Protein AF-A0A1H0N354-F1 (afdb_monomer_lite)

Organism: NCBI:txid419597

Sequence (349 aa):
MGDSNVNFNAAENAILLLKDFRERRAAFQAFDEYDKAMSQMRTNATEKIDKLEEPLKSIAFRLFSIADKGFFLFQVCEWKIDYLCEALIHAIEAKNPISLANNARALVEHLATLVAIAKELEKLQERLRGQGQEKAIFKAIETAETFIYRAYYGKSPKVATESNEQALHVNDCLKTLKEEVSDIEDVYDFLCEYVHPNHGSNALVSTGQLASGRLNPPEAYHRETLDRLRRYCTLCMLFLRDRGVEHGTIFVKINNLFELCCARGAKISNVFSIKAPNPDGNGKSKETAYFFRKARTAFEAMSLCYEFLEKEGYEVRGRQSGGFGHGVIYDIYNTDKGKVWFKVPTIQS

Foldseek 3Di:
DDDPPPVPPLLVLLLVLLVVLLVVLVVVVCCVVVCVSCVVVVVVLVVLLVPDDPPLSVLLVLLLVLLSLLLVLLNVLSVLSNVLSVQCNCCSVVVPQQSLLVSLLVLLLSLLLLLVLLVLLVVLLVQLAQAQDPVSNVVSSVSNVLSSQLCPQADDPVPDPDPSNHHDDSVVSQVSCCVVVVCSVVVNVLSVQCNDPPGCVCVSQFDDDVVDGDGRDPCVSVVVVSSSSSVSSSVSSVCCVVCVVVSSCSSVVSNVLSLLSSFPPDDSNPSNYDDALDWAFDQPDPVRATEDPPQRALVSRVVSVVVVCVVVPWAFPDKDWPDDDDQWTWIWTQTPVGIGIHTGGHHPD

pLDDT: mean 92.13, std 9.96, range [33.59, 98.75]

Radius of gyration: 24.74 Å; chains: 1; bounding box: 73×39×71 Å

Secondary structure (DSSP, 8-state):
---------HHHHHHHHHHHHHHHHHTTGGGTSHHHHHHHHHHHHHHHHTTPPTTHHHHHHHHHHHHHHHHHHHHHHHHHHHHHHHHHHHHHHTT-HHHHHHHHHHHHHHHHHHHHHHHHHHHHHHHHTT---HHHHHHHHHHHHHHHHHHHH-B-TTT-SSGGGBPPPHHHHHHHHTTT-TTHHHHHHHHHHTTSTTTTHHHHHEEEETTEEEES--GGGGHHHHHHHHHHHHHHHHHHHHHHHHHHHHHHHHHHHHHHHHSTT--TTTTTPPPP---BS-SSSTTT-EE-TT--SHHHHHHHHHHHHHHTT--EEEEEEEEEETTEEEEEEEETTEEEEEEEE----

Structure (mmCIF, N/CA/C/O backbone):
data_AF-A0A1H0N354-F1
#
_entry.id   AF-A0A1H0N354-F1
#
loop_
_atom_site.group_PDB
_atom_site.id
_atom_site.type_symbol
_atom_site.label_atom_id
_atom_site.label_alt_id
_atom_site.label_comp_id
_atom_site.label_asym_id
_atom_site.label_entity_id
_atom_site.label_seq_id
_atom_site.pdbx_PDB_ins_code
_atom_site.Cartn_x
_atom_site.Cartn_y
_atom_site.Cartn_z
_atom_site.occupancy
_atom_site.B_iso_or_equiv
_atom_site.auth_seq_id
_atom_site.auth_comp_id
_atom_site.auth_asym_id
_atom_site.auth_atom_id
_atom_site.pdbx_PDB_model_num
ATOM 1 N N . MET A 1 1 ? -9.458 -18.362 -41.550 1.00 37.78 1 MET A N 1
ATOM 2 C CA . MET A 1 1 ? -8.397 -18.106 -40.555 1.00 37.78 1 MET A CA 1
ATOM 3 C C . MET A 1 1 ? -7.926 -16.689 -40.811 1.00 37.78 1 MET A C 1
ATOM 5 O O . MET A 1 1 ? -7.128 -16.480 -41.708 1.00 37.78 1 MET A O 1
ATOM 9 N N . GLY A 1 2 ? -8.612 -15.728 -40.192 1.00 33.59 2 GLY A N 1
ATOM 10 C CA . GLY A 1 2 ? -8.418 -14.301 -40.442 1.00 33.59 2 GLY A CA 1
ATOM 11 C C . GLY A 1 2 ? -7.419 -13.719 -39.455 1.00 33.59 2 GLY A C 1
ATOM 12 O O . GLY A 1 2 ? -7.428 -14.104 -38.288 1.00 33.59 2 GLY A O 1
ATOM 13 N N . ASP A 1 3 ? -6.575 -12.835 -39.975 1.00 39.34 3 ASP A N 1
ATOM 14 C CA . ASP A 1 3 ? -5.562 -12.041 -39.289 1.00 39.34 3 ASP A CA 1
ATOM 15 C C . ASP A 1 3 ? -5.946 -11.611 -37.870 1.00 39.34 3 ASP A C 1
ATOM 17 O O . ASP A 1 3 ? -6.877 -10.834 -37.661 1.00 39.34 3 ASP A O 1
ATOM 21 N N . SER A 1 4 ? -5.140 -12.035 -36.900 1.00 36.88 4 SER A N 1
ATOM 22 C CA . SER A 1 4 ? -5.057 -11.411 -35.581 1.00 36.88 4 SER A CA 1
ATOM 23 C C . SER A 1 4 ? -3.647 -10.868 -35.351 1.00 36.88 4 SER A C 1
ATOM 25 O O . SER A 1 4 ? -3.030 -11.127 -34.323 1.00 36.88 4 SER A O 1
ATOM 27 N N . ASN A 1 5 ? -3.121 -10.105 -36.312 1.00 36.09 5 ASN A N 1
ATOM 28 C CA . ASN A 1 5 ? -2.007 -9.194 -36.055 1.00 36.09 5 ASN A CA 1
ATOM 29 C C . ASN A 1 5 ? -2.568 -7.894 -35.468 1.00 36.09 5 ASN A C 1
ATOM 31 O O . ASN A 1 5 ? -2.520 -6.827 -36.079 1.00 36.09 5 ASN A O 1
ATOM 35 N N . VAL A 1 6 ? -3.102 -7.981 -34.247 1.00 39.94 6 VAL A N 1
ATOM 36 C CA . VAL A 1 6 ? -3.103 -6.809 -33.372 1.00 39.94 6 VAL A CA 1
ATOM 37 C C . VAL A 1 6 ? -1.634 -6.589 -33.040 1.00 39.94 6 VAL A C 1
ATOM 39 O O . VAL A 1 6 ? -1.074 -7.287 -32.199 1.00 39.94 6 VAL A O 1
ATOM 42 N N . ASN A 1 7 ? -0.984 -5.686 -33.775 1.00 43.19 7 ASN A N 1
ATOM 43 C CA . ASN A 1 7 ? 0.341 -5.183 -33.436 1.00 43.19 7 ASN A CA 1
ATOM 44 C C . ASN A 1 7 ? 0.258 -4.632 -32.010 1.00 43.19 7 ASN A C 1
ATOM 46 O O . ASN A 1 7 ? -0.217 -3.522 -31.786 1.00 43.19 7 ASN A O 1
ATOM 50 N N . PHE A 1 8 ? 0.654 -5.444 -31.037 1.00 54.12 8 PHE A N 1
ATOM 51 C CA . PHE A 1 8 ? 0.665 -5.069 -29.636 1.00 54.12 8 PHE A CA 1
ATOM 52 C C . PHE A 1 8 ? 1.801 -4.059 -29.458 1.00 54.12 8 PHE A C 1
ATOM 54 O O . PHE A 1 8 ? 2.956 -4.442 -29.269 1.00 54.12 8 PHE A O 1
ATOM 61 N N . ASN A 1 9 ? 1.508 -2.765 -29.596 1.00 86.31 9 ASN A N 1
ATOM 62 C CA . ASN A 1 9 ? 2.518 -1.734 -29.419 1.00 86.31 9 ASN A CA 1
ATOM 63 C C . ASN A 1 9 ? 2.789 -1.555 -27.918 1.00 86.31 9 ASN A C 1
ATOM 65 O O . ASN A 1 9 ? 2.106 -0.807 -27.219 1.00 86.31 9 ASN A O 1
ATOM 69 N N . ALA A 1 10 ? 3.792 -2.278 -27.411 1.00 90.31 10 ALA A N 1
ATOM 70 C CA . ALA A 1 10 ? 4.188 -2.242 -26.005 1.00 90.31 10 ALA A CA 1
ATOM 71 C C . ALA A 1 10 ? 4.511 -0.816 -25.521 1.00 90.31 10 ALA A C 1
ATOM 73 O O . ALA A 1 10 ? 4.291 -0.510 -24.352 1.00 90.31 10 ALA A O 1
ATOM 74 N N . ALA A 1 11 ? 4.997 0.060 -26.408 1.00 93.62 11 ALA A N 1
ATOM 75 C CA . ALA A 1 11 ? 5.296 1.449 -26.078 1.00 93.62 11 ALA A CA 1
ATOM 76 C C . ALA A 1 11 ? 4.019 2.271 -25.843 1.00 93.62 11 ALA A C 1
ATOM 78 O O . ALA A 1 11 ? 3.918 2.952 -24.825 1.00 93.62 11 ALA A O 1
ATOM 79 N N . GLU A 1 12 ? 3.035 2.173 -26.742 1.00 95.31 12 GLU A N 1
ATOM 80 C CA . GLU A 1 12 ? 1.748 2.872 -26.607 1.00 95.31 12 GLU A CA 1
ATOM 81 C C . GLU A 1 12 ? 0.995 2.425 -25.352 1.00 95.31 12 GLU A C 1
ATOM 83 O O . GLU A 1 12 ? 0.535 3.268 -24.584 1.00 95.31 12 GLU A O 1
ATOM 88 N N . ASN A 1 13 ? 0.933 1.114 -25.100 1.00 95.31 13 ASN A N 1
ATOM 89 C CA . ASN A 1 13 ? 0.267 0.569 -23.915 1.00 95.31 13 ASN A CA 1
ATOM 90 C C . ASN A 1 13 ? 0.931 1.028 -22.613 1.00 95.31 13 ASN A C 1
ATOM 92 O O . ASN A 1 13 ? 0.235 1.407 -21.670 1.00 95.31 13 ASN A O 1
ATOM 96 N N . ALA A 1 14 ? 2.268 1.028 -22.567 1.00 97.56 14 ALA A N 1
ATOM 97 C CA . ALA A 1 14 ? 2.997 1.529 -21.411 1.00 97.56 14 ALA A CA 1
ATOM 98 C C . ALA A 1 14 ? 2.700 3.018 -21.184 1.00 97.56 14 ALA A C 1
ATOM 100 O O . ALA A 1 14 ? 2.312 3.389 -20.082 1.00 97.56 14 ALA A O 1
ATOM 101 N N . ILE A 1 15 ? 2.804 3.863 -22.218 1.00 98.31 15 ILE A N 1
ATOM 102 C CA . ILE A 1 15 ? 2.510 5.301 -22.103 1.00 98.31 15 ILE A CA 1
ATOM 103 C C . ILE A 1 15 ? 1.073 5.538 -21.629 1.00 98.31 15 ILE A C 1
ATOM 105 O O . ILE A 1 15 ? 0.861 6.372 -20.750 1.00 98.31 15 ILE A O 1
ATOM 109 N N . LEU A 1 16 ? 0.097 4.816 -22.187 1.00 98.12 16 LEU A N 1
ATOM 110 C CA . LEU A 1 16 ? -1.312 4.951 -21.821 1.00 98.12 16 LEU A CA 1
ATOM 111 C C . LEU A 1 16 ? -1.533 4.684 -20.327 1.00 98.12 16 LEU A C 1
ATOM 113 O O . LEU A 1 16 ? -2.143 5.500 -19.644 1.00 98.12 16 LEU A O 1
ATOM 117 N N . LEU A 1 17 ? -1.015 3.567 -19.813 1.00 98.25 17 LEU A N 1
ATOM 118 C CA . LEU A 1 17 ? -1.205 3.186 -18.411 1.00 98.25 17 LEU A CA 1
ATOM 119 C C . LEU A 1 17 ? -0.394 4.046 -17.440 1.00 98.25 17 LEU A C 1
ATOM 121 O O . LEU A 1 17 ? -0.855 4.311 -16.333 1.00 98.25 17 LEU A O 1
ATOM 125 N N . LEU A 1 18 ? 0.792 4.503 -17.850 1.00 98.56 18 LEU A N 1
ATOM 126 C CA . LEU A 1 18 ? 1.565 5.465 -17.068 1.00 98.56 18 LEU A CA 1
ATOM 127 C C . LEU A 1 18 ? 0.783 6.779 -16.949 1.00 98.56 18 LEU A C 1
ATOM 129 O O . LEU A 1 18 ? 0.634 7.281 -15.843 1.00 98.56 18 LEU A O 1
ATOM 133 N N . LYS A 1 19 ? 0.215 7.304 -18.046 1.00 98.38 19 LYS A N 1
ATOM 134 C CA . LYS A 1 19 ? -0.634 8.512 -18.019 1.00 98.38 19 LYS A CA 1
ATOM 135 C C . LYS A 1 19 ? -1.886 8.326 -17.159 1.00 98.38 19 LYS A C 1
ATOM 137 O O . LYS A 1 19 ? -2.161 9.191 -16.335 1.00 98.38 19 LYS A O 1
ATOM 142 N N . ASP A 1 20 ? -2.572 7.189 -17.281 1.00 97.50 20 ASP A N 1
ATOM 143 C CA . ASP A 1 20 ? -3.723 6.844 -16.431 1.00 97.50 20 ASP A CA 1
ATOM 144 C C . ASP A 1 20 ? -3.375 6.892 -14.935 1.00 97.50 20 ASP A C 1
ATOM 146 O O . ASP A 1 20 ? -4.121 7.468 -14.142 1.00 97.50 20 ASP A O 1
ATOM 150 N N . PHE A 1 21 ? -2.225 6.337 -14.533 1.00 97.31 21 PHE A N 1
ATOM 151 C CA . PHE A 1 21 ? -1.777 6.422 -13.142 1.00 97.31 21 PHE A CA 1
ATOM 152 C C . PHE A 1 21 ? -1.616 7.878 -12.689 1.00 97.31 21 PHE A C 1
ATOM 154 O O . PHE A 1 21 ? -2.141 8.249 -11.637 1.00 97.31 21 PHE A O 1
ATOM 161 N N . ARG A 1 22 ? -0.950 8.714 -13.495 1.00 97.31 22 ARG A N 1
ATOM 162 C CA . ARG A 1 22 ? -0.744 10.138 -13.179 1.00 97.31 22 ARG A CA 1
ATOM 163 C C . ARG A 1 22 ? -2.066 10.896 -13.049 1.00 97.31 22 ARG A C 1
ATOM 165 O O . ARG A 1 22 ? -2.255 11.660 -12.105 1.00 97.31 22 ARG A O 1
ATOM 172 N N . GLU A 1 23 ? -3.007 10.654 -13.961 1.00 96.50 23 GLU A N 1
ATOM 173 C CA . GLU A 1 23 ? -4.348 11.250 -13.924 1.00 96.50 23 GLU A CA 1
ATOM 174 C C . GLU A 1 23 ? -5.111 10.848 -12.654 1.00 96.50 23 GLU A C 1
ATOM 176 O O . GLU A 1 23 ? -5.692 11.701 -11.978 1.00 96.50 23 GLU A O 1
ATOM 181 N N . ARG A 1 24 ? -5.052 9.569 -12.262 1.00 93.44 24 ARG A N 1
ATOM 182 C CA . ARG A 1 24 ? -5.638 9.101 -10.997 1.00 93.44 24 ARG A CA 1
ATOM 183 C C . ARG A 1 24 ? -4.952 9.720 -9.784 1.00 93.44 24 ARG A C 1
ATOM 185 O O . ARG A 1 24 ? -5.646 10.121 -8.850 1.00 93.44 24 ARG A O 1
ATOM 192 N N . ARG A 1 25 ? -3.622 9.851 -9.787 1.00 93.00 25 ARG A N 1
ATOM 193 C CA . ARG A 1 25 ? -2.882 10.497 -8.693 1.00 93.00 25 ARG A CA 1
ATOM 194 C C . ARG A 1 25 ? -3.243 11.975 -8.555 1.00 93.00 25 ARG A C 1
ATOM 196 O O . ARG A 1 25 ? -3.326 12.465 -7.427 1.00 93.00 25 ARG A O 1
ATOM 203 N N . ALA A 1 26 ? -3.526 12.674 -9.655 1.00 91.56 26 ALA A N 1
ATOM 204 C CA . ALA A 1 26 ? -3.967 14.068 -9.621 1.00 91.56 26 ALA A CA 1
ATOM 205 C C . ALA A 1 26 ? -5.284 14.258 -8.838 1.00 91.56 26 ALA A C 1
ATOM 207 O O . ALA A 1 26 ? -5.475 15.290 -8.196 1.00 91.56 26 ALA A O 1
ATOM 208 N N . ALA A 1 27 ? -6.154 13.243 -8.777 1.00 89.44 27 ALA A N 1
ATOM 209 C CA . ALA A 1 27 ? -7.361 13.287 -7.944 1.00 89.44 27 ALA A CA 1
ATOM 210 C C . ALA A 1 27 ? -7.066 13.360 -6.428 1.00 89.44 27 ALA A C 1
ATOM 212 O O . ALA A 1 27 ? -7.941 13.729 -5.647 1.00 89.44 27 ALA A O 1
ATOM 213 N N . PHE A 1 28 ? -5.835 13.051 -6.006 1.00 88.25 28 PHE A N 1
ATOM 214 C CA . PHE A 1 28 ? -5.381 13.099 -4.613 1.00 88.25 28 PHE A CA 1
ATOM 215 C C . PHE A 1 28 ? -4.574 14.363 -4.272 1.00 88.25 28 PHE A C 1
ATOM 217 O O . PHE A 1 28 ? -4.006 14.443 -3.186 1.00 88.25 28 PHE A O 1
ATOM 224 N N . GLN A 1 29 ? -4.546 15.380 -5.144 1.00 89.88 29 GLN A N 1
ATOM 225 C CA . GLN A 1 29 ? -3.837 16.651 -4.896 1.00 89.88 29 GLN A CA 1
ATOM 226 C C . GLN A 1 29 ? -4.273 17.373 -3.612 1.00 89.88 29 GLN A C 1
ATOM 228 O O . GLN A 1 29 ? -3.517 18.152 -3.038 1.00 89.88 29 GLN A O 1
ATOM 233 N N . ALA A 1 30 ? -5.475 17.082 -3.103 1.00 89.69 30 ALA A N 1
ATOM 234 C CA . ALA A 1 30 ? -5.927 17.588 -1.808 1.00 89.69 30 ALA A CA 1
ATOM 235 C C . ALA A 1 30 ? -4.964 17.244 -0.652 1.00 89.69 30 ALA A C 1
ATOM 237 O O . ALA A 1 30 ? -4.943 17.967 0.340 1.00 89.69 30 ALA A O 1
ATOM 238 N N . PHE A 1 31 ? -4.169 16.176 -0.784 1.00 92.12 31 PHE A N 1
ATOM 239 C CA . PHE A 1 31 ? -3.190 15.732 0.210 1.00 92.12 31 PHE A CA 1
ATOM 240 C C . PHE A 1 31 ? -1.770 16.260 -0.025 1.00 92.12 31 PHE A C 1
ATOM 242 O O . PHE A 1 31 ? -0.878 15.918 0.749 1.00 92.12 31 PHE A O 1
ATOM 249 N N . ASP A 1 32 ? -1.540 17.088 -1.047 1.00 92.94 32 ASP A N 1
ATOM 250 C CA . ASP A 1 32 ? -0.212 17.658 -1.301 1.00 92.94 32 ASP A CA 1
ATOM 251 C C . ASP A 1 32 ? 0.170 18.661 -0.202 1.00 92.94 32 ASP A C 1
ATOM 253 O O . ASP A 1 32 ? 1.277 18.625 0.330 1.00 92.94 32 ASP A O 1
ATOM 257 N N . GLU A 1 33 ? -0.800 19.462 0.247 1.00 95.56 33 GLU A N 1
ATOM 258 C CA . GLU A 1 33 ? -0.724 20.233 1.493 1.00 95.56 33 GLU A CA 1
ATOM 259 C C . GLU A 1 33 ? -1.133 19.344 2.678 1.00 95.56 33 GLU A C 1
ATOM 261 O O . GLU A 1 33 ? -2.155 19.568 3.337 1.00 95.56 33 GLU A O 1
ATOM 266 N N . TYR A 1 34 ? -0.355 18.283 2.916 1.00 95.19 34 TYR A N 1
ATOM 267 C CA . TYR A 1 34 ? -0.729 17.182 3.809 1.00 95.19 34 TYR A CA 1
ATOM 268 C C . TYR A 1 34 ? -1.107 17.646 5.223 1.00 95.19 34 TYR A C 1
ATOM 270 O O . TYR A 1 34 ? -2.116 17.211 5.775 1.00 95.19 34 TYR A O 1
ATOM 278 N N . ASP A 1 35 ? -0.354 18.586 5.799 1.00 96.31 35 ASP A N 1
ATOM 279 C CA . ASP A 1 35 ? -0.646 19.119 7.133 1.00 96.31 35 ASP A CA 1
ATOM 280 C C . ASP A 1 35 ? -1.995 19.835 7.194 1.00 96.31 35 ASP A C 1
ATOM 282 O O . ASP A 1 35 ? -2.749 19.669 8.156 1.00 96.31 35 ASP A O 1
ATOM 286 N N . LYS A 1 36 ? -2.337 20.589 6.146 1.00 95.62 36 LYS A N 1
ATOM 287 C CA . LYS A 1 36 ? -3.640 21.242 6.035 1.00 95.62 36 LYS A CA 1
ATOM 288 C C . LYS A 1 36 ? -4.747 20.201 5.887 1.00 95.62 36 LYS A C 1
ATOM 290 O O . LYS A 1 36 ? -5.754 20.302 6.589 1.00 95.62 36 LYS A O 1
ATOM 295 N N . ALA A 1 37 ? -4.544 19.196 5.035 1.00 94.44 37 ALA A N 1
ATOM 296 C CA . ALA A 1 37 ? -5.505 18.121 4.794 1.00 94.44 37 ALA A CA 1
ATOM 297 C C . ALA A 1 37 ? -5.792 17.297 6.060 1.00 94.44 37 ALA A C 1
ATOM 299 O O . ALA A 1 37 ? -6.939 16.938 6.321 1.00 94.44 37 ALA A O 1
ATOM 300 N N . MET A 1 38 ? -4.765 17.053 6.879 1.00 95.62 38 MET A N 1
ATOM 301 C CA . MET A 1 38 ? -4.862 16.237 8.092 1.00 95.62 38 MET A CA 1
ATOM 302 C C . MET A 1 38 ? -5.158 17.037 9.367 1.00 95.62 38 MET A C 1
ATOM 304 O O . MET A 1 38 ? -5.410 16.435 10.412 1.00 95.62 38 MET A O 1
ATOM 308 N N . SER A 1 39 ? -5.158 18.374 9.310 1.00 96.38 39 SER A N 1
ATOM 309 C CA . SER A 1 39 ? -5.325 19.257 10.477 1.00 96.38 39 SER A CA 1
ATOM 310 C C . SER A 1 39 ? -6.548 18.911 11.336 1.00 96.38 39 SER A C 1
ATOM 312 O O . SER A 1 39 ? -6.403 18.604 12.518 1.00 96.38 39 SER A O 1
ATOM 314 N N . GLN A 1 40 ? -7.741 18.871 10.734 1.00 94.56 40 GLN A N 1
ATOM 315 C CA . GLN A 1 40 ? -8.985 18.565 11.445 1.00 94.56 40 GLN A CA 1
ATOM 316 C C . GLN A 1 40 ? -8.964 17.162 12.063 1.00 94.56 40 GLN A C 1
ATOM 318 O O . GLN A 1 40 ? -9.373 16.981 13.208 1.00 94.56 40 GLN A O 1
ATOM 323 N N . MET A 1 41 ? -8.453 16.172 11.328 1.00 94.19 41 MET A N 1
ATOM 324 C CA . MET A 1 41 ? -8.362 14.793 11.807 1.00 94.19 41 MET A CA 1
ATOM 325 C C . MET A 1 41 ? -7.419 14.679 13.015 1.00 94.19 41 MET A C 1
ATOM 327 O O . MET A 1 41 ? -7.754 14.001 13.984 1.00 94.19 41 MET A O 1
ATOM 331 N N . ARG A 1 42 ? -6.279 15.382 13.002 1.00 97.50 42 ARG A N 1
ATOM 332 C CA . ARG A 1 42 ? -5.327 15.438 14.127 1.00 97.50 42 ARG A CA 1
ATOM 333 C C . ARG A 1 42 ? -5.909 16.144 15.352 1.00 97.50 42 ARG A C 1
ATOM 335 O O . ARG A 1 42 ? -5.704 15.667 16.470 1.00 97.50 42 ARG A O 1
ATOM 342 N N . THR A 1 43 ? -6.663 17.228 15.159 1.00 97.50 43 THR A N 1
ATOM 343 C CA . THR A 1 43 ? -7.381 17.907 16.251 1.00 97.50 43 THR A CA 1
ATOM 344 C C . THR A 1 43 ? -8.415 16.975 16.876 1.00 97.50 43 THR A C 1
ATOM 346 O O . THR A 1 43 ? -8.365 16.731 18.081 1.00 97.50 43 THR A O 1
ATOM 349 N N . ASN A 1 44 ? -9.274 16.357 16.059 1.00 95.25 44 ASN A N 1
ATOM 350 C CA . ASN A 1 44 ? -10.301 15.427 16.534 1.00 95.25 44 ASN A CA 1
ATOM 351 C C . ASN A 1 44 ? -9.682 14.221 17.254 1.00 95.25 44 ASN A C 1
ATOM 353 O O . ASN A 1 44 ? -10.202 13.768 18.275 1.00 95.25 44 ASN A O 1
ATOM 357 N N . ALA A 1 45 ? -8.553 13.707 16.755 1.00 96.88 45 ALA A N 1
ATOM 358 C CA . ALA A 1 45 ? -7.834 12.623 17.408 1.00 96.88 45 ALA A CA 1
ATOM 359 C C . ALA A 1 45 ? -7.283 13.043 18.775 1.00 96.88 45 ALA A C 1
ATOM 361 O O . ALA A 1 45 ? -7.508 12.338 19.756 1.00 96.88 45 ALA A O 1
ATOM 362 N N . THR A 1 46 ? -6.636 14.208 18.862 1.00 97.44 46 THR A N 1
ATOM 363 C CA . THR A 1 46 ? -6.113 14.758 20.125 1.00 97.44 46 THR A CA 1
ATOM 364 C C . THR A 1 46 ? -7.220 14.896 21.170 1.00 97.44 46 THR A C 1
ATOM 366 O O . THR A 1 46 ? -7.097 14.368 22.274 1.00 97.44 46 THR A O 1
ATOM 369 N N . GLU A 1 47 ? -8.357 15.489 20.798 1.00 97.38 47 GLU A N 1
ATOM 370 C CA . GLU A 1 47 ? -9.505 15.654 21.698 1.00 97.38 47 GLU A CA 1
ATOM 371 C C . GLU A 1 47 ? -10.085 14.325 22.204 1.00 97.38 47 GLU A C 1
ATOM 373 O O . GLU A 1 47 ? -10.597 14.249 23.326 1.00 97.38 47 GLU A O 1
ATOM 378 N N . LYS A 1 48 ? -10.055 13.271 21.379 1.00 96.88 48 LYS A N 1
ATOM 379 C CA . LYS A 1 48 ? -10.475 11.924 21.788 1.00 96.88 48 LYS A CA 1
ATOM 380 C C . LYS A 1 48 ? -9.441 11.276 22.711 1.00 96.88 48 LYS A C 1
ATOM 382 O O . LYS A 1 48 ? -9.833 10.674 23.708 1.00 96.88 48 LYS A O 1
ATOM 387 N N . ILE A 1 49 ? -8.150 11.408 22.402 1.00 97.75 49 ILE A N 1
ATOM 388 C CA . ILE A 1 49 ? -7.033 10.839 23.176 1.00 97.75 49 ILE A CA 1
ATOM 389 C C . ILE A 1 49 ? -6.972 11.447 24.579 1.00 97.75 49 ILE A C 1
ATOM 391 O O . ILE A 1 49 ? -6.757 10.722 25.548 1.00 97.75 49 ILE A O 1
ATOM 395 N N . ASP A 1 50 ? -7.215 12.749 24.717 1.00 97.25 50 ASP A N 1
ATOM 396 C CA . ASP A 1 50 ? -7.162 13.435 26.012 1.00 97.25 50 ASP A CA 1
ATOM 397 C C . ASP A 1 50 ? -8.237 12.982 27.004 1.00 97.25 50 ASP A C 1
ATOM 399 O O . ASP A 1 50 ? -8.076 13.161 28.210 1.00 97.25 50 ASP A O 1
ATOM 403 N N . LYS A 1 51 ? -9.302 12.338 26.515 1.00 96.62 51 LYS A N 1
ATOM 404 C CA . LYS A 1 51 ? -10.375 11.757 27.336 1.00 96.62 51 LYS A CA 1
ATOM 405 C C . LYS A 1 51 ? -10.077 10.325 27.793 1.00 96.62 51 LYS A C 1
ATOM 407 O O . LYS A 1 51 ? -10.887 9.750 28.518 1.00 96.62 51 LYS A O 1
ATOM 412 N N . LEU A 1 52 ? -8.976 9.728 27.338 1.00 97.38 52 LEU A N 1
ATOM 413 C CA . LEU A 1 52 ? -8.591 8.360 27.678 1.00 97.38 52 LEU A CA 1
ATOM 414 C C . LEU A 1 52 ? -7.638 8.328 28.874 1.00 97.38 52 LEU A C 1
ATOM 416 O O . LEU A 1 52 ? -6.808 9.216 29.061 1.00 97.38 52 LEU A O 1
ATOM 420 N N . GLU A 1 53 ? -7.723 7.248 29.643 1.00 96.88 53 GLU A N 1
ATOM 421 C CA . GLU A 1 53 ? -6.772 6.917 30.704 1.00 96.88 53 GLU A CA 1
ATOM 422 C C . GLU A 1 53 ? -5.741 5.891 30.210 1.00 96.88 53 GLU A C 1
ATOM 424 O O . GLU A 1 53 ? -5.947 5.188 29.212 1.00 96.88 53 GLU A O 1
ATOM 429 N N . GLU A 1 54 ? -4.613 5.791 30.912 1.00 96.75 54 GLU A N 1
ATOM 430 C CA . GLU A 1 54 ? -3.614 4.765 30.619 1.00 96.75 54 GLU A CA 1
ATOM 431 C C . GLU A 1 54 ? -4.142 3.349 30.929 1.00 96.75 54 GLU A C 1
ATOM 433 O O . GLU A 1 54 ? -4.945 3.166 31.847 1.00 96.75 54 GLU A O 1
ATOM 438 N N . PRO A 1 55 ? -3.701 2.322 30.178 1.00 96.38 55 PRO A N 1
ATOM 439 C CA . PRO A 1 55 ? -2.738 2.382 29.070 1.00 96.38 55 PRO A CA 1
ATOM 440 C C . PRO A 1 55 ? -3.394 2.629 27.691 1.00 96.38 55 PRO A C 1
ATOM 442 O O . PRO A 1 55 ? -2.718 2.647 26.661 1.00 96.38 55 PRO A O 1
ATOM 445 N N . LEU A 1 56 ? -4.725 2.804 27.641 1.00 97.19 56 LEU A N 1
ATOM 446 C CA . LEU A 1 56 ? -5.463 3.027 26.389 1.00 97.19 56 LEU A CA 1
ATOM 447 C C . LEU A 1 56 ? -5.087 4.347 25.718 1.00 97.19 56 LEU A C 1
ATOM 449 O O . LEU A 1 56 ? -5.042 4.388 24.491 1.00 97.19 56 LEU A O 1
ATOM 453 N N . LYS A 1 57 ? -4.790 5.393 26.498 1.00 98.19 57 LYS A N 1
ATOM 454 C CA . LYS A 1 57 ? -4.310 6.679 25.982 1.00 98.19 57 LYS A CA 1
ATOM 455 C C . LYS A 1 57 ? -3.052 6.507 25.125 1.00 98.19 57 LYS A C 1
ATOM 457 O O . LYS A 1 57 ? -3.054 6.914 23.962 1.00 98.19 57 LYS A O 1
ATOM 462 N N . SER A 1 58 ? -2.021 5.847 25.659 1.00 98.25 58 SER A N 1
ATOM 463 C CA . SER A 1 58 ? -0.777 5.576 24.928 1.00 98.25 58 SER A CA 1
ATOM 464 C C . SER A 1 58 ? -1.007 4.726 23.672 1.00 98.25 58 SER A C 1
ATOM 466 O O . SER A 1 58 ? -0.507 5.051 22.594 1.00 98.25 58 SER A O 1
ATOM 468 N N . ILE A 1 59 ? -1.822 3.672 23.773 1.00 98.50 59 ILE A N 1
ATOM 469 C CA . ILE A 1 59 ? -2.143 2.800 22.632 1.00 98.50 59 ILE A CA 1
ATOM 470 C C . ILE A 1 59 ? -2.884 3.568 21.530 1.00 98.50 59 ILE A C 1
ATOM 472 O O . ILE A 1 59 ? -2.508 3.467 20.363 1.00 98.50 59 ILE A O 1
ATOM 476 N N . ALA A 1 60 ? -3.900 4.359 21.886 1.00 98.38 60 ALA A N 1
ATOM 477 C CA . ALA A 1 60 ? -4.675 5.155 20.939 1.00 98.38 60 ALA A CA 1
ATOM 478 C C . ALA A 1 60 ? -3.791 6.173 20.207 1.00 98.38 60 ALA A C 1
ATOM 480 O O . ALA A 1 60 ? -3.828 6.246 18.979 1.00 98.38 60 ALA A O 1
ATOM 481 N N . PHE A 1 61 ? -2.951 6.904 20.947 1.00 98.56 61 PHE A N 1
ATOM 482 C CA . PHE A 1 61 ? -2.004 7.859 20.373 1.00 98.56 61 PHE A CA 1
ATOM 483 C C . PHE A 1 61 ? -1.063 7.198 19.361 1.00 98.56 61 PHE A C 1
ATOM 485 O O . PHE A 1 61 ? -0.897 7.696 18.246 1.00 98.56 61 PHE A O 1
ATOM 492 N N . ARG A 1 62 ? -0.479 6.052 19.721 1.00 98.62 62 ARG A N 1
ATOM 493 C CA . ARG A 1 62 ? 0.459 5.331 18.852 1.00 98.62 62 ARG A CA 1
ATOM 494 C C . ARG A 1 62 ? -0.222 4.766 17.608 1.00 98.62 62 ARG A C 1
ATOM 496 O O . ARG A 1 62 ? 0.300 4.930 16.511 1.00 98.62 62 ARG A O 1
ATOM 503 N N . LEU A 1 63 ? -1.417 4.185 17.739 1.00 98.62 63 LEU A N 1
ATOM 504 C CA . LEU A 1 63 ? -2.199 3.703 16.592 1.00 98.62 63 LEU A CA 1
ATOM 505 C C . LEU A 1 63 ? -2.579 4.832 15.631 1.00 98.62 63 LEU A C 1
ATOM 507 O O . LEU A 1 63 ? -2.428 4.672 14.420 1.00 98.62 63 LEU A O 1
ATOM 511 N N . PHE A 1 64 ? -3.013 5.981 16.156 1.00 98.44 64 PHE A N 1
ATOM 512 C CA . PHE A 1 64 ? -3.272 7.157 15.329 1.00 98.44 64 PHE A CA 1
ATOM 513 C C . PHE A 1 64 ? -1.992 7.647 14.639 1.00 98.44 64 PHE A C 1
ATOM 515 O O . PHE A 1 64 ? -2.003 7.922 13.442 1.00 98.44 64 PHE A O 1
ATOM 522 N N . SER A 1 65 ? -0.863 7.684 15.358 1.00 98.19 65 SER A N 1
ATOM 523 C CA . SER A 1 65 ? 0.430 8.075 14.788 1.00 98.19 65 SER A CA 1
ATOM 524 C C . SER A 1 65 ? 0.880 7.139 13.661 1.00 98.19 65 SER A C 1
ATOM 526 O O . SER A 1 65 ? 1.376 7.622 12.646 1.00 98.19 65 SER A O 1
ATOM 528 N N . ILE A 1 66 ? 0.680 5.824 13.805 1.00 98.50 66 ILE A N 1
ATOM 529 C CA . ILE A 1 66 ? 0.936 4.830 12.750 1.00 98.50 66 ILE A CA 1
ATOM 530 C C . ILE A 1 66 ? 0.035 5.089 11.541 1.00 98.50 66 ILE A C 1
ATOM 532 O O . ILE A 1 66 ? 0.529 5.078 10.416 1.00 98.50 66 ILE A O 1
ATOM 536 N N . ALA A 1 67 ? -1.264 5.327 11.751 1.00 97.75 67 ALA A N 1
ATOM 537 C CA . ALA A 1 67 ? -2.199 5.592 10.660 1.00 97.75 67 ALA A CA 1
ATOM 538 C C . ALA A 1 67 ? -1.818 6.862 9.881 1.00 97.75 67 ALA A C 1
ATOM 540 O O . ALA A 1 67 ? -1.713 6.812 8.658 1.00 97.75 67 ALA A O 1
ATOM 541 N N . ASP A 1 68 ? -1.552 7.968 10.582 1.00 97.44 68 ASP A N 1
ATOM 542 C CA . ASP A 1 68 ? -1.181 9.253 9.978 1.00 97.44 68 ASP A CA 1
ATOM 543 C C . ASP A 1 68 ? 0.182 9.182 9.272 1.00 97.44 68 ASP A C 1
ATOM 545 O O . ASP A 1 68 ? 0.285 9.437 8.075 1.00 97.44 68 ASP A O 1
ATOM 549 N N . LYS A 1 69 ? 1.242 8.755 9.971 1.00 97.31 69 LYS A N 1
ATOM 550 C CA . LYS A 1 69 ? 2.587 8.655 9.372 1.00 97.31 69 LYS A CA 1
ATOM 551 C C . LYS A 1 69 ? 2.641 7.623 8.250 1.00 97.31 69 LYS A C 1
ATOM 553 O O . LYS A 1 69 ? 3.340 7.832 7.262 1.00 97.31 69 LYS A O 1
ATOM 558 N N . GLY A 1 70 ? 1.922 6.512 8.400 1.00 96.56 70 GLY A N 1
ATOM 559 C CA . GLY A 1 70 ? 1.811 5.486 7.373 1.00 96.56 70 GLY A CA 1
ATOM 560 C C . GLY A 1 70 ? 1.136 6.024 6.114 1.00 96.56 70 GLY A C 1
ATOM 561 O O . GLY A 1 70 ? 1.660 5.825 5.020 1.00 96.56 70 GLY A O 1
ATOM 562 N N . PHE A 1 71 ? 0.022 6.749 6.263 1.00 95.75 71 PHE A N 1
ATOM 563 C CA . PHE A 1 71 ? -0.675 7.349 5.128 1.00 95.75 71 PHE A CA 1
ATOM 564 C C . PHE A 1 71 ? 0.184 8.415 4.441 1.00 95.75 71 PHE A C 1
ATOM 566 O O . PHE A 1 71 ? 0.293 8.409 3.216 1.00 95.75 71 PHE A O 1
ATOM 573 N N . PHE A 1 72 ? 0.884 9.255 5.207 1.00 96.44 72 PHE A N 1
ATOM 574 C CA . PHE A 1 72 ? 1.860 10.198 4.660 1.00 96.44 72 PHE A CA 1
ATOM 575 C C . PHE A 1 72 ? 2.949 9.495 3.840 1.00 96.44 72 PHE A C 1
ATOM 577 O O . PHE A 1 72 ? 3.204 9.858 2.693 1.00 96.44 72 PHE A O 1
ATOM 584 N N . LEU A 1 73 ? 3.571 8.452 4.400 1.00 96.50 73 LEU A N 1
ATOM 585 C CA . LEU A 1 73 ? 4.593 7.667 3.708 1.00 96.50 73 LEU A CA 1
ATOM 586 C C . LEU A 1 73 ? 4.044 7.034 2.417 1.00 96.50 73 LEU A C 1
ATOM 588 O O . LEU A 1 73 ? 4.736 7.035 1.401 1.00 96.50 73 LEU A O 1
ATOM 592 N N . PHE A 1 74 ? 2.800 6.552 2.427 1.00 94.50 74 PHE A N 1
ATOM 593 C CA . PHE A 1 74 ? 2.135 6.049 1.226 1.00 94.50 74 PHE A CA 1
ATOM 594 C C . PHE A 1 74 ? 1.995 7.138 0.155 1.00 94.50 74 PHE A C 1
ATOM 596 O O . PHE A 1 74 ? 2.352 6.899 -0.996 1.00 94.50 74 PHE A O 1
ATOM 603 N N . GLN A 1 75 ? 1.580 8.355 0.528 1.00 94.69 75 GLN A N 1
ATOM 604 C CA . GLN A 1 75 ? 1.516 9.495 -0.399 1.00 94.69 75 GLN A CA 1
ATOM 605 C C . GLN A 1 75 ? 2.894 9.872 -0.963 1.00 94.69 75 GLN A C 1
ATOM 607 O O . GLN A 1 75 ? 3.009 10.223 -2.138 1.00 94.69 75 GLN A O 1
ATOM 612 N N . VAL A 1 76 ? 3.955 9.760 -0.159 1.00 95.94 76 VAL A N 1
ATOM 613 C CA . VAL A 1 76 ? 5.335 9.964 -0.624 1.00 95.94 76 VAL A CA 1
ATOM 614 C C . VAL A 1 76 ? 5.743 8.896 -1.641 1.00 95.94 76 VAL A C 1
ATOM 616 O O . VAL A 1 76 ? 6.371 9.225 -2.647 1.00 95.94 76 VAL A O 1
ATOM 619 N N . CYS A 1 77 ? 5.392 7.628 -1.417 1.00 95.50 77 CYS A N 1
ATOM 620 C CA . CYS A 1 77 ? 5.625 6.559 -2.390 1.00 95.50 77 CYS A CA 1
ATOM 621 C C . CYS A 1 77 ? 4.863 6.806 -3.699 1.00 95.50 77 CYS A C 1
ATOM 623 O O . CYS A 1 77 ? 5.469 6.723 -4.764 1.00 95.50 77 CYS A O 1
ATOM 625 N N . GLU A 1 78 ? 3.585 7.179 -3.624 1.00 94.69 78 GLU A N 1
ATOM 626 C CA . GLU A 1 78 ? 2.760 7.522 -4.790 1.00 94.69 78 GLU A CA 1
ATOM 627 C C . GLU A 1 78 ? 3.356 8.684 -5.600 1.00 94.69 78 GLU A C 1
ATOM 629 O O . GLU A 1 78 ? 3.434 8.608 -6.824 1.00 94.69 78 GLU A O 1
ATOM 634 N N . TRP A 1 79 ? 3.860 9.730 -4.935 1.00 96.31 79 TRP A N 1
ATOM 635 C CA . TRP A 1 79 ? 4.562 10.837 -5.599 1.00 96.31 79 TRP A CA 1
ATOM 636 C C . TRP A 1 79 ? 5.835 10.389 -6.321 1.00 96.31 79 TRP A C 1
ATOM 638 O O . TRP A 1 79 ? 6.096 10.806 -7.448 1.00 96.31 79 TRP A O 1
ATOM 648 N N . LYS A 1 80 ? 6.634 9.517 -5.696 1.00 97.69 80 LYS A N 1
ATOM 649 C CA . LYS A 1 80 ? 7.827 8.956 -6.347 1.00 97.69 80 LYS A CA 1
ATOM 650 C C . LYS A 1 80 ? 7.448 8.130 -7.575 1.00 97.69 80 LYS A C 1
ATOM 652 O O . LYS A 1 80 ? 8.128 8.223 -8.593 1.00 97.69 80 LYS A O 1
ATOM 657 N N . ILE A 1 81 ? 6.359 7.364 -7.500 1.00 97.94 81 ILE A N 1
ATOM 658 C CA . ILE A 1 81 ? 5.837 6.608 -8.641 1.00 97.94 81 ILE A CA 1
ATOM 659 C C . ILE A 1 81 ? 5.342 7.557 -9.744 1.00 97.94 81 ILE A C 1
ATOM 661 O O . ILE A 1 81 ? 5.649 7.296 -10.903 1.00 97.94 81 ILE A O 1
ATOM 665 N N . ASP A 1 82 ? 4.674 8.675 -9.431 1.00 97.94 82 ASP A N 1
ATOM 666 C CA . ASP A 1 82 ? 4.275 9.681 -10.437 1.00 97.94 82 ASP A CA 1
ATOM 667 C C . ASP A 1 82 ? 5.486 10.248 -11.198 1.00 97.94 82 ASP A C 1
ATOM 669 O O . ASP A 1 82 ? 5.499 10.247 -12.432 1.00 97.94 82 ASP A O 1
ATOM 673 N N . TYR A 1 83 ? 6.548 10.637 -10.484 1.00 98.44 83 TYR A N 1
ATOM 674 C CA . TYR A 1 83 ? 7.782 11.113 -11.120 1.00 98.44 83 TYR A CA 1
ATOM 675 C C . TYR A 1 83 ? 8.464 10.035 -11.966 1.00 98.44 83 TYR A C 1
ATOM 677 O O . TYR A 1 83 ? 8.981 10.327 -13.047 1.00 98.44 83 TYR A O 1
ATOM 685 N N . LEU A 1 84 ? 8.441 8.776 -11.521 1.00 98.62 84 LEU A N 1
ATOM 686 C CA . LEU A 1 84 ? 8.931 7.658 -12.327 1.00 98.62 84 LEU A CA 1
ATOM 687 C C . LEU A 1 84 ? 8.069 7.440 -13.570 1.00 98.62 84 LEU A C 1
ATOM 689 O O . LEU A 1 84 ? 8.613 7.147 -14.633 1.00 98.62 84 LEU A O 1
ATOM 693 N N . CYS A 1 85 ? 6.751 7.625 -13.475 1.00 98.62 85 CYS A N 1
ATOM 694 C CA . CYS A 1 85 ? 5.860 7.545 -14.627 1.00 98.62 85 CYS A CA 1
ATOM 695 C C . CYS A 1 85 ? 6.194 8.618 -15.662 1.00 98.62 85 CYS A C 1
ATOM 697 O O . CYS A 1 85 ? 6.301 8.308 -16.848 1.00 98.62 85 CYS A O 1
ATOM 699 N N . GLU A 1 86 ? 6.427 9.857 -15.227 1.00 98.56 86 GLU A N 1
ATOM 700 C CA . GLU A 1 86 ? 6.898 10.933 -16.102 1.00 98.56 86 GLU A CA 1
ATOM 701 C C . GLU A 1 86 ? 8.224 10.583 -16.787 1.00 98.56 86 GLU A C 1
ATOM 703 O O . GLU A 1 86 ? 8.340 10.671 -18.012 1.00 98.56 86 GLU A O 1
ATOM 708 N N . ALA A 1 87 ? 9.205 10.123 -16.008 1.00 98.62 87 ALA A N 1
ATOM 709 C CA . ALA A 1 87 ? 10.518 9.750 -16.517 1.00 98.62 87 ALA A CA 1
ATOM 710 C C . ALA A 1 87 ? 10.447 8.583 -17.516 1.00 98.62 87 ALA A C 1
ATOM 712 O O . ALA A 1 87 ? 11.157 8.592 -18.524 1.00 98.62 87 ALA A O 1
ATOM 713 N N . LEU A 1 88 ? 9.573 7.600 -17.274 1.00 98.75 88 LEU A N 1
ATOM 714 C CA . LEU A 1 88 ? 9.328 6.468 -18.168 1.00 98.75 88 LEU A CA 1
ATOM 715 C C . LEU A 1 88 ? 8.659 6.897 -19.473 1.00 98.75 88 LEU A C 1
ATOM 717 O O . LEU A 1 88 ? 9.100 6.463 -20.536 1.00 98.75 88 LEU A O 1
ATOM 721 N N . ILE A 1 89 ? 7.645 7.767 -19.415 1.00 98.69 89 ILE A N 1
ATOM 722 C CA . ILE A 1 89 ? 7.005 8.328 -20.615 1.00 98.69 89 ILE A CA 1
ATOM 723 C C . ILE A 1 89 ? 8.062 9.030 -21.470 1.00 98.69 89 ILE A C 1
ATOM 725 O O . ILE A 1 89 ? 8.238 8.679 -22.638 1.00 98.69 89 ILE A O 1
ATOM 729 N N . HIS A 1 90 ? 8.839 9.934 -20.867 1.00 98.50 90 HIS A N 1
ATOM 730 C CA . HIS A 1 90 ? 9.911 10.634 -21.566 1.00 98.50 90 HIS A CA 1
ATOM 731 C C . HIS A 1 90 ? 10.965 9.664 -22.124 1.00 98.50 90 HIS A C 1
ATOM 733 O O . HIS A 1 90 ? 11.408 9.816 -23.260 1.00 98.50 90 HIS A O 1
ATOM 739 N N . ALA A 1 91 ? 11.360 8.632 -21.369 1.00 97.94 91 ALA A N 1
ATOM 740 C CA . ALA A 1 91 ? 12.317 7.629 -21.835 1.00 97.94 91 ALA A CA 1
ATOM 741 C C . ALA A 1 91 ? 11.812 6.855 -23.064 1.00 97.94 91 ALA A C 1
ATOM 743 O O . ALA A 1 91 ? 12.595 6.585 -23.977 1.00 97.94 91 ALA A O 1
ATOM 744 N N . ILE A 1 92 ? 10.520 6.514 -23.107 1.00 97.06 92 ILE A N 1
ATOM 745 C CA . ILE A 1 92 ? 9.903 5.822 -24.244 1.00 97.06 92 ILE A CA 1
ATOM 746 C C . ILE A 1 92 ? 9.830 6.754 -25.459 1.00 97.06 92 ILE A C 1
ATOM 748 O O . ILE A 1 92 ? 10.267 6.366 -26.543 1.00 97.06 92 ILE A O 1
ATOM 752 N N . GLU A 1 93 ? 9.332 7.980 -25.286 1.00 96.44 93 GLU A N 1
ATOM 753 C CA . GLU A 1 93 ? 9.171 8.965 -26.366 1.00 96.44 93 GLU A CA 1
ATOM 754 C C . GLU A 1 93 ? 10.522 9.389 -26.964 1.00 96.44 93 GLU A C 1
ATOM 756 O O . GLU A 1 93 ? 10.682 9.439 -28.185 1.00 96.44 93 GLU A O 1
ATOM 761 N N . ALA A 1 94 ? 11.529 9.600 -26.112 1.00 96.00 94 ALA A N 1
ATOM 762 C CA . ALA A 1 94 ? 12.892 9.933 -26.519 1.00 96.00 94 ALA A CA 1
ATOM 763 C C . ALA A 1 94 ? 13.705 8.720 -27.006 1.00 96.00 94 ALA A C 1
ATOM 765 O O . ALA A 1 94 ? 14.868 8.880 -27.380 1.00 96.00 94 ALA A O 1
ATOM 766 N N . LYS A 1 95 ? 13.129 7.506 -26.986 1.00 94.19 95 LYS A N 1
ATOM 767 C CA . LYS A 1 95 ? 13.805 6.241 -27.325 1.00 94.19 95 LYS A CA 1
ATOM 768 C C . LYS A 1 95 ? 15.129 6.062 -26.573 1.00 94.19 95 LYS A C 1
ATOM 770 O O . LYS A 1 95 ? 16.135 5.668 -27.156 1.00 94.19 95 LYS A O 1
ATOM 775 N N . ASN A 1 96 ? 15.130 6.365 -25.275 1.00 94.94 96 ASN A N 1
ATOM 776 C CA . ASN A 1 96 ? 16.298 6.262 -24.407 1.00 94.94 96 ASN A CA 1
ATOM 777 C C . ASN A 1 96 ? 16.256 4.945 -23.603 1.00 94.94 96 ASN A C 1
ATOM 779 O O . ASN A 1 96 ? 15.591 4.884 -22.563 1.00 94.94 96 ASN A O 1
ATOM 783 N N . PRO A 1 97 ? 16.970 3.891 -24.044 1.00 93.88 97 PRO A N 1
ATOM 784 C CA . PRO A 1 97 ? 16.852 2.559 -23.455 1.00 93.88 97 PRO A CA 1
ATOM 785 C C . PRO A 1 97 ? 17.494 2.460 -22.064 1.00 93.88 97 PRO A C 1
ATOM 787 O O . PRO A 1 97 ? 17.003 1.721 -21.215 1.00 93.88 97 PRO A O 1
ATOM 790 N N . ILE A 1 98 ? 18.543 3.246 -21.801 1.00 94.38 98 ILE A N 1
ATOM 791 C CA . ILE A 1 98 ? 19.207 3.302 -20.491 1.00 94.38 98 ILE A CA 1
ATOM 792 C C . ILE A 1 98 ? 18.278 3.933 -19.455 1.00 94.38 98 ILE A C 1
ATOM 794 O O . ILE A 1 98 ? 18.103 3.403 -18.359 1.00 94.38 98 ILE A O 1
ATOM 798 N N . SER A 1 99 ? 17.648 5.056 -19.813 1.00 96.12 99 SER A N 1
ATOM 799 C CA . SER A 1 99 ? 16.659 5.701 -18.949 1.00 96.12 99 SER A CA 1
ATOM 800 C C . SER A 1 99 ? 15.461 4.781 -18.706 1.00 96.12 99 SER A C 1
ATOM 802 O O . SER A 1 99 ? 15.007 4.656 -17.571 1.00 96.12 99 SER A O 1
ATOM 804 N N . LEU A 1 100 ? 14.984 4.079 -19.740 1.00 97.19 100 LEU A N 1
ATOM 805 C CA . LEU A 1 100 ? 13.886 3.123 -19.611 1.00 97.19 100 LEU A CA 1
ATOM 806 C C . LEU A 1 100 ? 14.219 2.007 -18.608 1.00 97.19 100 LEU A C 1
ATOM 808 O O . LEU A 1 100 ? 13.429 1.763 -17.702 1.00 97.19 100 LEU A O 1
ATOM 812 N N . ALA A 1 101 ? 15.386 1.366 -18.729 1.00 96.81 101 ALA A N 1
ATOM 813 C CA . ALA A 1 101 ? 15.795 0.285 -17.830 1.00 96.81 101 ALA A CA 1
ATOM 814 C C . ALA A 1 101 ? 15.932 0.751 -16.371 1.00 96.81 101 ALA A C 1
ATOM 816 O O . ALA A 1 101 ? 15.393 0.114 -15.465 1.00 96.81 101 ALA A O 1
ATOM 817 N N . ASN A 1 102 ? 16.593 1.893 -16.147 1.00 96.62 102 ASN A N 1
ATOM 818 C CA . ASN A 1 102 ? 16.777 2.458 -14.808 1.00 96.62 102 ASN A CA 1
ATOM 819 C C . ASN A 1 102 ? 15.443 2.782 -14.130 1.00 96.62 102 ASN A C 1
ATOM 821 O O . ASN A 1 102 ? 15.212 2.380 -12.989 1.00 96.62 102 ASN A O 1
ATOM 825 N N . ASN A 1 103 ? 14.550 3.478 -14.835 1.00 98.38 103 ASN A N 1
ATOM 826 C CA . ASN A 1 103 ? 13.269 3.872 -14.259 1.00 98.38 103 ASN A CA 1
ATOM 827 C C . ASN A 1 103 ? 12.313 2.677 -14.108 1.00 98.38 103 ASN A C 1
ATOM 829 O O . ASN A 1 103 ? 11.549 2.642 -13.148 1.00 98.38 103 ASN A O 1
ATOM 833 N N . ALA A 1 104 ? 12.382 1.669 -14.987 1.00 98.25 104 ALA A N 1
ATOM 834 C CA . ALA A 1 104 ? 11.591 0.444 -14.850 1.00 98.25 104 ALA A CA 1
ATOM 835 C C . ALA A 1 104 ? 12.008 -0.356 -13.607 1.00 98.25 104 ALA A C 1
ATOM 837 O O . ALA A 1 104 ? 11.153 -0.818 -12.854 1.00 98.25 104 ALA A O 1
ATOM 838 N N . ARG A 1 105 ? 13.319 -0.467 -13.346 1.00 98.00 105 ARG A N 1
ATOM 839 C CA . ARG A 1 105 ? 13.834 -1.053 -12.103 1.00 98.00 105 ARG A CA 1
ATOM 840 C C . ARG A 1 105 ? 13.344 -0.279 -10.885 1.00 98.00 105 ARG A C 1
ATOM 842 O O . ARG A 1 105 ? 12.758 -0.879 -9.991 1.00 98.00 105 ARG A O 1
ATOM 849 N N . ALA A 1 106 ? 13.546 1.038 -10.866 1.00 98.25 106 ALA A N 1
ATOM 850 C CA . ALA A 1 106 ? 13.118 1.879 -9.751 1.00 98.25 106 ALA A CA 1
ATOM 851 C C . ALA A 1 106 ? 11.606 1.751 -9.489 1.00 98.25 106 ALA A C 1
ATOM 853 O O . ALA A 1 106 ? 11.186 1.654 -8.338 1.00 98.25 106 ALA A O 1
ATOM 854 N N . LEU A 1 107 ? 10.787 1.668 -10.542 1.00 98.44 107 LEU A N 1
ATOM 855 C CA . LEU A 1 107 ? 9.347 1.454 -10.420 1.00 98.44 107 LEU A CA 1
ATOM 856 C C . LEU A 1 107 ? 9.013 0.149 -9.676 1.00 98.44 107 LEU A C 1
ATOM 858 O O . LEU A 1 107 ? 8.181 0.170 -8.770 1.00 98.44 107 LEU A O 1
ATOM 862 N N . VAL A 1 108 ? 9.687 -0.960 -9.999 1.00 98.38 108 VAL A N 1
ATOM 863 C CA . VAL A 1 108 ? 9.518 -2.243 -9.291 1.00 98.38 108 VAL A CA 1
ATOM 864 C C . VAL A 1 108 ? 9.944 -2.137 -7.822 1.00 98.38 108 VAL A C 1
ATOM 866 O O . VAL A 1 108 ? 9.235 -2.625 -6.943 1.00 98.38 108 VAL A O 1
ATOM 869 N N . GLU A 1 109 ? 11.058 -1.463 -7.525 1.00 98.25 109 GLU A N 1
ATOM 870 C CA . GLU A 1 109 ? 11.542 -1.274 -6.146 1.00 98.25 109 GLU A CA 1
ATOM 871 C C . GLU A 1 109 ? 10.554 -0.459 -5.294 1.00 98.25 109 GLU A C 1
ATOM 873 O O . GLU A 1 109 ? 10.272 -0.801 -4.137 1.00 98.25 109 GLU A O 1
ATOM 878 N N . HIS A 1 110 ? 9.985 0.602 -5.873 1.00 97.69 110 HIS A N 1
ATOM 879 C CA . HIS A 1 110 ? 8.978 1.429 -5.214 1.00 97.69 110 HIS A CA 1
ATOM 880 C C . HIS A 1 110 ? 7.660 0.686 -5.010 1.00 97.69 110 HIS A C 1
ATOM 882 O O . HIS A 1 110 ? 7.082 0.776 -3.924 1.00 97.69 110 HIS A O 1
ATOM 888 N N . LEU A 1 111 ? 7.230 -0.100 -6.000 1.00 97.06 111 LEU A N 1
ATOM 889 C CA . LEU A 1 111 ? 6.061 -0.963 -5.877 1.00 97.06 111 LEU A CA 1
ATOM 890 C C . LEU A 1 111 ? 6.235 -1.985 -4.744 1.00 97.06 111 LEU A C 1
ATOM 892 O O . LEU A 1 111 ? 5.370 -2.107 -3.878 1.00 97.06 111 LEU A O 1
ATOM 896 N N . ALA A 1 112 ? 7.376 -2.677 -4.712 1.00 98.00 112 ALA A N 1
ATOM 897 C CA . ALA A 1 112 ? 7.682 -3.660 -3.677 1.00 98.00 112 ALA A CA 1
ATOM 898 C C . ALA A 1 112 ? 7.690 -3.030 -2.276 1.00 98.00 112 ALA A C 1
ATOM 900 O O . ALA A 1 112 ? 7.179 -3.614 -1.321 1.00 98.00 112 ALA A O 1
ATOM 901 N N . THR A 1 113 ? 8.233 -1.818 -2.149 1.00 97.25 113 THR A N 1
ATOM 902 C CA . THR A 1 113 ? 8.258 -1.082 -0.876 1.00 97.25 113 THR A CA 1
ATOM 903 C C . THR A 1 113 ? 6.853 -0.696 -0.413 1.00 97.25 113 THR A C 1
ATOM 905 O O . THR A 1 113 ? 6.529 -0.876 0.760 1.00 97.25 113 THR A O 1
ATOM 908 N N . LEU A 1 114 ? 6.001 -0.209 -1.321 1.00 96.56 114 LEU A N 1
ATOM 909 C CA . LEU A 1 114 ? 4.607 0.138 -1.023 1.00 96.56 114 LEU A CA 1
ATOM 910 C C . LEU A 1 114 ? 3.834 -1.080 -0.498 1.00 96.56 114 LEU A C 1
ATOM 912 O O . LEU A 1 114 ? 3.172 -0.997 0.539 1.00 96.56 114 LEU A O 1
ATOM 916 N N . VAL A 1 115 ? 3.982 -2.225 -1.164 1.00 97.19 115 VAL A N 1
ATOM 917 C CA . VAL A 1 115 ? 3.350 -3.491 -0.759 1.00 97.19 115 VAL A CA 1
ATOM 918 C C . VAL A 1 115 ? 3.886 -3.956 0.596 1.00 97.19 115 VAL A C 1
ATOM 920 O O . VAL A 1 115 ? 3.106 -4.351 1.461 1.00 97.19 115 VAL A O 1
ATOM 923 N N . ALA A 1 116 ? 5.193 -3.833 0.843 1.00 97.50 116 ALA A N 1
ATOM 924 C CA . ALA A 1 116 ? 5.790 -4.187 2.129 1.00 97.50 116 ALA A CA 1
ATOM 925 C C . ALA A 1 116 ? 5.248 -3.339 3.295 1.00 97.50 116 ALA A C 1
ATOM 927 O O . ALA A 1 116 ? 4.964 -3.880 4.365 1.00 97.50 116 ALA A O 1
ATOM 928 N N . ILE A 1 117 ? 5.043 -2.033 3.082 1.00 96.56 117 ILE A N 1
ATOM 929 C CA . ILE A 1 117 ? 4.407 -1.141 4.065 1.00 96.56 117 ILE A CA 1
ATOM 930 C C . ILE A 1 117 ? 2.979 -1.604 4.362 1.00 96.56 117 ILE A C 1
ATOM 932 O O . ILE A 1 117 ? 2.622 -1.767 5.529 1.00 96.56 117 ILE A O 1
ATOM 936 N N . ALA A 1 118 ? 2.175 -1.860 3.326 1.00 96.88 118 ALA A N 1
ATOM 937 C CA . ALA A 1 118 ? 0.803 -2.324 3.507 1.00 96.88 118 ALA A CA 1
ATOM 938 C C . ALA A 1 118 ? 0.749 -3.660 4.269 1.00 96.88 118 ALA A C 1
ATOM 940 O O . ALA A 1 118 ? 0.009 -3.787 5.245 1.00 96.88 118 ALA A O 1
ATOM 941 N N . LYS A 1 119 ? 1.605 -4.620 3.901 1.00 97.12 119 LYS A N 1
ATOM 942 C CA . LYS A 1 119 ? 1.692 -5.942 4.538 1.00 97.12 119 LYS A CA 1
ATOM 943 C C . LYS A 1 119 ? 2.136 -5.883 5.997 1.00 97.12 119 LYS A C 1
ATOM 945 O O . LYS A 1 119 ? 1.637 -6.660 6.809 1.00 97.12 119 LYS A O 1
ATOM 950 N N . GLU A 1 120 ? 3.047 -4.986 6.378 1.00 97.50 120 GLU A N 1
ATOM 951 C CA . GLU A 1 120 ? 3.407 -4.851 7.798 1.00 97.50 120 GLU A CA 1
ATOM 952 C C . GLU A 1 120 ? 2.250 -4.276 8.628 1.00 97.50 120 GLU A C 1
ATOM 954 O O . GLU A 1 120 ? 2.035 -4.695 9.767 1.00 97.50 120 GLU A O 1
ATOM 959 N N . LEU A 1 121 ? 1.444 -3.382 8.051 1.00 97.75 121 LEU A N 1
ATOM 960 C CA . LEU A 1 121 ? 0.247 -2.871 8.717 1.00 97.75 121 LEU A CA 1
ATOM 961 C C . LEU A 1 121 ? -0.885 -3.907 8.779 1.00 97.75 121 LEU A C 1
ATOM 963 O O . LEU A 1 121 ? -1.579 -3.987 9.793 1.00 97.75 121 LEU A O 1
ATOM 967 N N . GLU A 1 122 ? -1.023 -4.770 7.773 1.00 97.06 122 GLU A N 1
ATOM 968 C CA . GLU A 1 122 ? -1.892 -5.955 7.847 1.00 97.06 122 GLU A CA 1
ATOM 969 C C . GLU A 1 122 ? -1.457 -6.886 8.988 1.00 97.06 122 GLU A C 1
ATOM 971 O O . GLU A 1 122 ? -2.279 -7.308 9.804 1.00 97.06 122 GLU A O 1
ATOM 976 N N . LYS A 1 123 ? -0.148 -7.136 9.135 1.00 97.81 123 LYS A N 1
ATOM 977 C CA . LYS A 1 123 ? 0.391 -7.918 10.260 1.00 97.81 123 LYS A CA 1
ATOM 978 C C . LYS A 1 123 ? 0.118 -7.255 11.607 1.00 97.81 123 LYS A C 1
ATOM 980 O O . LYS A 1 123 ? -0.180 -7.964 12.567 1.00 97.81 123 LYS A O 1
ATOM 985 N N . LEU A 1 124 ? 0.211 -5.926 11.712 1.00 98.38 124 LEU A N 1
ATOM 986 C CA . LEU A 1 124 ? -0.181 -5.202 12.926 1.00 98.38 124 LEU A CA 1
ATOM 987 C C . LEU A 1 124 ? -1.652 -5.466 13.263 1.00 98.38 124 LEU A C 1
ATOM 989 O O . LEU A 1 124 ? -1.958 -5.826 14.400 1.00 98.38 124 LEU A O 1
ATOM 993 N N . GLN A 1 125 ? -2.544 -5.322 12.282 1.00 96.56 125 GLN A N 1
ATOM 994 C CA . GLN A 1 125 ? -3.972 -5.560 12.468 1.00 96.56 125 GLN A CA 1
ATOM 995 C C . GLN A 1 125 ? -4.242 -6.987 12.964 1.00 96.56 125 GLN A C 1
ATOM 997 O O . GLN A 1 125 ? -4.942 -7.160 13.964 1.00 96.56 125 GLN A O 1
ATOM 1002 N N . GLU A 1 126 ? -3.645 -7.998 12.331 1.00 96.62 126 GLU A N 1
ATOM 1003 C CA . GLU A 1 126 ? -3.821 -9.397 12.734 1.00 96.62 126 GLU A CA 1
ATOM 1004 C C . GLU A 1 126 ? -3.220 -9.695 14.116 1.00 96.62 126 GLU A C 1
ATOM 1006 O O . GLU A 1 126 ? -3.842 -10.387 14.917 1.00 96.62 126 GLU A O 1
ATOM 1011 N N . ARG A 1 127 ? -2.057 -9.125 14.463 1.00 97.88 127 ARG A N 1
ATOM 1012 C CA . ARG A 1 127 ? -1.451 -9.285 15.804 1.00 97.88 127 ARG A CA 1
ATOM 1013 C C . ARG A 1 127 ? -2.301 -8.666 16.916 1.00 97.88 127 ARG A C 1
ATOM 1015 O O . ARG A 1 127 ? -2.251 -9.137 18.055 1.00 97.88 127 ARG A O 1
ATOM 1022 N N . LEU A 1 128 ? -3.036 -7.598 16.610 1.00 97.75 128 LEU A N 1
ATOM 1023 C CA . LEU A 1 128 ? -3.945 -6.954 17.555 1.00 97.75 128 LEU A CA 1
ATOM 1024 C C . LEU A 1 128 ? -5.305 -7.651 17.614 1.00 97.75 128 LEU A C 1
ATOM 1026 O O . LEU A 1 128 ? -5.968 -7.585 18.644 1.00 97.75 128 LEU A O 1
ATOM 1030 N N . ARG A 1 129 ? -5.722 -8.361 16.564 1.00 95.12 129 ARG A N 1
ATOM 1031 C CA . ARG A 1 129 ? -7.018 -9.040 16.499 1.00 95.12 129 ARG A CA 1
ATOM 1032 C C . ARG A 1 129 ? -7.197 -10.036 17.653 1.00 95.12 129 ARG A C 1
ATOM 1034 O O . ARG A 1 129 ? -6.443 -10.987 17.814 1.00 95.12 129 ARG A O 1
ATOM 1041 N N . GLY A 1 130 ? -8.224 -9.818 18.473 1.00 94.19 130 GLY A N 1
ATOM 1042 C CA . GLY A 1 130 ? -8.517 -10.633 19.657 1.00 94.19 130 GLY A CA 1
ATOM 1043 C C . GLY A 1 130 ? -7.545 -10.444 20.827 1.00 94.19 130 GLY A C 1
ATOM 1044 O O . GLY A 1 130 ? -7.689 -11.123 21.842 1.00 94.19 130 GLY A O 1
ATOM 1045 N N . GLN A 1 131 ? -6.575 -9.535 20.720 1.00 96.38 131 GLN A N 1
ATOM 1046 C CA . GLN A 1 131 ? -5.560 -9.324 21.742 1.00 96.38 131 GLN A CA 1
ATOM 1047 C C . GLN A 1 131 ? -6.119 -8.552 22.946 1.00 96.38 131 GLN A C 1
ATOM 1049 O O . GLN A 1 131 ? -6.862 -7.582 22.796 1.00 96.38 131 GLN A O 1
ATOM 1054 N N . GLY A 1 132 ? -5.705 -8.965 24.147 1.00 94.88 132 GLY A N 1
ATOM 1055 C CA . GLY A 1 132 ? -6.041 -8.302 25.411 1.00 94.88 132 GLY A CA 1
ATOM 1056 C C . GLY A 1 132 ? -4.864 -8.154 26.378 1.00 94.88 132 GLY A C 1
ATOM 1057 O O . GLY A 1 132 ? -5.043 -7.642 27.480 1.00 94.88 132 GLY A O 1
ATOM 1058 N N . GLN A 1 133 ? -3.666 -8.612 25.999 1.00 96.62 133 GLN A N 1
ATOM 1059 C CA . GLN A 1 133 ? -2.449 -8.472 26.794 1.00 96.62 133 GLN A CA 1
ATOM 1060 C C . GLN A 1 133 ? -1.683 -7.213 26.390 1.00 96.62 133 GLN A C 1
ATOM 1062 O O . GLN A 1 133 ? -1.148 -7.118 25.287 1.00 96.62 133 GLN A O 1
ATOM 1067 N N . GLU A 1 134 ? -1.564 -6.279 27.328 1.00 96.38 134 GLU A N 1
ATOM 1068 C CA . GLU A 1 134 ? -0.908 -4.982 27.140 1.00 96.38 134 GLU A CA 1
ATOM 1069 C C . GLU A 1 134 ? 0.505 -5.091 26.539 1.00 96.38 134 GLU A C 1
ATOM 1071 O O . GLU A 1 134 ? 0.805 -4.447 25.537 1.00 96.38 134 GLU A O 1
ATOM 1076 N N . LYS A 1 135 ? 1.357 -5.979 27.075 1.00 97.75 135 LYS A N 1
ATOM 1077 C CA . LYS A 1 135 ? 2.724 -6.186 26.560 1.00 97.75 135 LYS A CA 1
ATOM 1078 C C . LYS A 1 135 ? 2.749 -6.640 25.098 1.00 97.75 135 LYS A C 1
ATOM 1080 O O . LYS A 1 135 ? 3.609 -6.208 24.336 1.00 97.75 135 LYS A O 1
ATOM 1085 N N . ALA A 1 136 ? 1.822 -7.514 24.704 1.00 98.06 136 ALA A N 1
ATOM 1086 C CA . ALA A 1 136 ? 1.738 -8.003 23.331 1.00 98.06 136 ALA A CA 1
ATOM 1087 C C . ALA A 1 136 ? 1.239 -6.907 22.377 1.00 98.06 136 ALA A C 1
ATOM 1089 O O . ALA A 1 136 ? 1.763 -6.782 21.271 1.00 98.06 136 ALA A O 1
ATOM 1090 N N . ILE A 1 137 ? 0.289 -6.080 22.830 1.00 98.38 137 ILE A N 1
ATOM 1091 C CA . ILE A 1 137 ? -0.209 -4.914 22.087 1.00 98.38 137 ILE A CA 1
ATOM 1092 C C . ILE A 1 137 ? 0.932 -3.933 21.822 1.00 98.38 137 ILE A C 1
ATOM 1094 O O . ILE A 1 137 ? 1.194 -3.597 20.669 1.00 98.38 137 ILE A O 1
ATOM 1098 N N . PHE A 1 138 ? 1.655 -3.522 22.867 1.00 98.50 138 PHE A N 1
ATOM 1099 C CA . PHE A 1 138 ? 2.753 -2.570 22.716 1.00 98.50 138 PHE A CA 1
ATOM 1100 C C . PHE A 1 138 ? 3.869 -3.094 21.818 1.00 98.50 138 PHE A C 1
ATOM 1102 O O . PHE A 1 138 ? 4.350 -2.346 20.972 1.00 98.50 138 PHE A O 1
ATOM 1109 N N . LYS A 1 139 ? 4.228 -4.378 21.932 1.00 98.50 139 LYS A N 1
ATOM 1110 C CA . LYS A 1 139 ? 5.226 -4.998 21.051 1.00 98.50 139 LYS A CA 1
ATOM 1111 C C . LYS A 1 139 ? 4.784 -4.999 19.583 1.00 98.50 139 LYS A C 1
ATOM 1113 O O . LYS A 1 139 ? 5.600 -4.750 18.695 1.00 98.50 139 LYS A O 1
ATOM 1118 N N . ALA A 1 140 ? 3.509 -5.288 19.311 1.00 98.56 140 ALA A N 1
ATOM 1119 C CA . ALA A 1 140 ? 2.974 -5.261 17.951 1.00 98.56 140 ALA A CA 1
ATOM 1120 C C . ALA A 1 140 ? 3.038 -3.845 17.355 1.00 98.56 140 ALA A C 1
ATOM 1122 O O . ALA A 1 140 ? 3.521 -3.679 16.237 1.00 98.56 140 ALA A O 1
ATOM 1123 N N . ILE A 1 141 ? 2.622 -2.839 18.131 1.00 98.62 141 ILE A N 1
ATOM 1124 C CA . ILE A 1 141 ? 2.665 -1.418 17.757 1.00 98.62 141 ILE A CA 1
ATOM 1125 C C . ILE A 1 141 ? 4.108 -0.956 17.509 1.00 98.62 141 ILE A C 1
ATOM 1127 O O . ILE A 1 141 ? 4.389 -0.377 16.465 1.00 98.62 141 ILE A O 1
ATOM 1131 N N . GLU A 1 142 ? 5.036 -1.266 18.415 1.00 98.31 142 GLU A N 1
ATOM 1132 C CA . GLU A 1 142 ? 6.457 -0.903 18.297 1.00 98.31 142 GLU A CA 1
ATOM 1133 C C . GLU A 1 142 ? 7.108 -1.487 17.039 1.00 98.31 142 GLU A C 1
ATOM 1135 O O . GLU A 1 142 ? 7.891 -0.817 16.365 1.00 98.31 142 GLU A O 1
ATOM 1140 N N . THR A 1 143 ? 6.746 -2.723 16.683 1.00 98.06 143 THR A N 1
ATOM 1141 C CA . THR A 1 143 ? 7.239 -3.365 15.458 1.00 98.06 143 THR A CA 1
ATOM 1142 C C . THR A 1 143 ? 6.805 -2.578 14.217 1.00 98.06 143 THR A C 1
ATOM 1144 O O . THR A 1 143 ? 7.629 -2.303 13.344 1.00 98.06 143 THR A O 1
ATOM 1147 N N . ALA A 1 144 ? 5.536 -2.164 14.158 1.00 98.25 144 ALA A N 1
ATOM 1148 C CA . ALA A 1 144 ? 5.002 -1.393 13.038 1.00 98.25 144 ALA A CA 1
ATOM 1149 C C . ALA A 1 144 ? 5.570 0.036 12.975 1.00 98.25 144 ALA A C 1
ATOM 1151 O O . ALA A 1 144 ? 5.925 0.506 11.896 1.00 98.25 144 ALA A O 1
ATOM 1152 N N . GLU A 1 145 ? 5.721 0.714 14.117 1.00 97.88 145 GLU A N 1
ATOM 1153 C CA . GLU A 1 145 ? 6.371 2.032 14.189 1.00 97.88 145 GLU A CA 1
ATOM 1154 C C . GLU A 1 145 ? 7.815 1.974 13.693 1.00 97.88 145 GLU A C 1
ATOM 1156 O O . GLU A 1 145 ? 8.224 2.808 12.886 1.00 97.88 145 GLU A O 1
ATOM 1161 N N . THR A 1 146 ? 8.567 0.959 14.129 1.00 97.19 146 THR A N 1
ATOM 1162 C CA . THR A 1 146 ? 9.947 0.735 13.686 1.00 97.19 146 THR A CA 1
ATOM 1163 C C . THR A 1 146 ? 9.998 0.509 12.179 1.00 97.19 146 THR A C 1
ATOM 1165 O O . THR A 1 146 ? 10.863 1.055 11.500 1.00 97.19 146 THR A O 1
ATOM 1168 N N . PHE A 1 147 ? 9.056 -0.259 11.628 1.00 97.56 147 PHE A N 1
ATOM 1169 C CA . PHE A 1 147 ? 8.993 -0.501 10.191 1.00 97.56 147 PHE A CA 1
ATOM 1170 C C . PHE A 1 147 ? 8.707 0.781 9.397 1.00 97.56 147 PHE A C 1
ATOM 1172 O O . PHE A 1 147 ? 9.439 1.079 8.455 1.00 97.56 147 PHE A O 1
ATOM 1179 N N . ILE A 1 148 ? 7.703 1.573 9.799 1.00 97.00 148 ILE A N 1
ATOM 1180 C CA . ILE A 1 148 ? 7.394 2.870 9.165 1.00 97.00 148 ILE A CA 1
ATOM 1181 C C . ILE A 1 148 ? 8.603 3.807 9.248 1.00 97.00 148 ILE A C 1
ATOM 1183 O O . ILE A 1 148 ? 8.959 4.447 8.258 1.00 97.00 148 ILE A O 1
ATOM 1187 N N . TYR A 1 149 ? 9.256 3.870 10.411 1.00 96.31 149 TYR A N 1
ATOM 1188 C CA . TYR A 1 149 ? 10.442 4.697 10.603 1.00 96.31 149 TYR A CA 1
ATOM 1189 C C . TYR A 1 149 ? 11.562 4.297 9.638 1.00 96.31 149 TYR A C 1
ATOM 1191 O O . TYR A 1 149 ? 12.095 5.151 8.932 1.00 96.31 149 TYR A O 1
ATOM 1199 N N . ARG A 1 150 ? 11.869 2.998 9.537 1.00 96.81 150 ARG A N 1
ATOM 1200 C CA . ARG A 1 150 ? 12.879 2.466 8.607 1.00 96.81 150 ARG A CA 1
ATOM 1201 C C . ARG A 1 150 ? 12.525 2.705 7.144 1.00 96.81 150 ARG A C 1
ATOM 1203 O O . ARG A 1 150 ? 13.417 2.968 6.344 1.00 96.81 150 ARG A O 1
ATOM 1210 N N . ALA A 1 151 ? 11.247 2.619 6.787 1.00 96.25 151 ALA A N 1
ATOM 1211 C CA . ALA A 1 151 ? 10.784 2.863 5.426 1.00 96.25 151 ALA A CA 1
ATOM 1212 C C . ALA A 1 151 ? 10.952 4.334 5.001 1.00 96.25 151 ALA A C 1
ATOM 1214 O O . ALA A 1 151 ? 11.207 4.603 3.828 1.00 96.25 151 ALA A O 1
ATOM 1215 N N . TYR A 1 152 ? 10.838 5.280 5.941 1.00 96.25 152 TYR A N 1
ATOM 1216 C CA . TYR A 1 152 ? 10.941 6.713 5.655 1.00 96.25 152 TYR A CA 1
ATOM 1217 C C . TYR A 1 152 ? 12.353 7.287 5.878 1.00 96.25 152 TYR A C 1
ATOM 1219 O O . TYR A 1 152 ? 12.899 7.946 4.996 1.00 96.25 152 TYR A O 1
ATOM 1227 N N . TYR A 1 153 ? 12.952 7.038 7.046 1.00 94.81 153 TYR A N 1
ATOM 1228 C CA . TYR A 1 153 ? 14.243 7.601 7.484 1.00 94.81 153 TYR A CA 1
ATOM 1229 C C . TYR A 1 153 ? 15.416 6.625 7.374 1.00 94.81 153 TYR A C 1
ATOM 1231 O O . TYR A 1 153 ? 16.523 6.933 7.821 1.00 94.81 153 TYR A O 1
ATOM 1239 N N . GLY A 1 154 ? 15.176 5.442 6.812 1.00 93.38 154 GLY A N 1
ATOM 1240 C CA . GLY A 1 154 ? 16.164 4.389 6.680 1.00 93.38 154 GLY A CA 1
ATOM 1241 C C . GLY A 1 154 ? 17.487 4.864 6.090 1.00 93.38 154 GLY A C 1
ATOM 1242 O O . GLY A 1 154 ? 17.532 5.493 5.033 1.00 93.38 154 GLY A O 1
ATOM 1243 N N . LYS A 1 155 ? 18.584 4.512 6.756 1.00 93.25 155 LYS A N 1
ATOM 1244 C CA . LYS A 1 155 ? 19.949 4.827 6.336 1.00 93.25 155 LYS A CA 1
ATOM 1245 C C . LYS A 1 155 ? 20.628 3.593 5.753 1.00 93.25 155 LYS A C 1
ATOM 1247 O O . LYS A 1 155 ? 20.297 2.452 6.076 1.00 93.25 155 LYS A O 1
ATOM 1252 N N . SER A 1 156 ? 21.645 3.828 4.928 1.00 91.56 156 SER A N 1
ATOM 1253 C CA . SER A 1 156 ? 22.580 2.776 4.522 1.00 91.56 156 SER A CA 1
ATOM 1254 C C . SER A 1 156 ? 23.161 2.067 5.757 1.00 91.56 156 SER A C 1
ATOM 1256 O O . SER A 1 156 ? 23.503 2.753 6.726 1.00 91.56 156 SER A O 1
ATOM 1258 N N . PRO A 1 157 ? 23.378 0.737 5.720 1.00 89.12 157 PRO A N 1
ATOM 1259 C CA . PRO A 1 157 ? 24.030 0.005 6.809 1.00 89.12 157 PRO A CA 1
ATOM 1260 C C . PRO A 1 157 ? 25.412 0.550 7.192 1.00 89.12 157 PRO A C 1
ATOM 1262 O O . PRO A 1 157 ? 25.867 0.334 8.306 1.00 89.12 157 PRO A O 1
ATOM 1265 N N . LYS A 1 158 ? 26.080 1.270 6.278 1.00 91.25 158 LYS A N 1
ATOM 1266 C CA . LYS A 1 158 ? 27.380 1.913 6.532 1.00 91.25 158 LYS A CA 1
ATOM 1267 C C . LYS A 1 158 ? 27.279 3.202 7.359 1.00 91.25 158 LYS A C 1
ATOM 1269 O O . LYS A 1 158 ? 28.301 3.688 7.826 1.00 91.25 158 LYS A O 1
ATOM 1274 N N . VAL A 1 159 ? 26.083 3.782 7.468 1.00 92.19 159 VAL A N 1
ATOM 1275 C CA . VAL A 1 159 ? 25.821 5.074 8.128 1.00 92.19 159 VAL A CA 1
ATOM 1276 C C . VAL A 1 159 ? 24.963 4.902 9.383 1.00 92.19 159 VAL A C 1
ATOM 1278 O O . VAL A 1 159 ? 25.101 5.677 10.323 1.00 92.19 159 VAL A O 1
ATOM 1281 N N . ALA A 1 160 ? 24.074 3.908 9.403 1.00 89.19 160 ALA A N 1
ATOM 1282 C CA . ALA A 1 160 ? 23.217 3.609 10.546 1.00 89.19 160 ALA A CA 1
ATOM 1283 C C . ALA A 1 160 ? 24.038 3.243 11.793 1.00 89.19 160 ALA A C 1
ATOM 1285 O O . ALA A 1 160 ? 24.928 2.393 11.720 1.00 89.19 160 ALA A O 1
ATOM 1286 N N . THR A 1 161 ? 23.712 3.845 12.940 1.00 89.69 161 THR A N 1
ATOM 1287 C CA . THR A 1 161 ? 24.345 3.502 14.228 1.00 89.69 161 THR A CA 1
ATOM 1288 C C . THR A 1 161 ? 23.641 2.343 14.923 1.00 89.69 161 THR A C 1
ATOM 1290 O O . THR A 1 161 ? 24.259 1.606 15.686 1.00 89.69 161 THR A O 1
ATOM 1293 N N . GLU A 1 162 ? 22.356 2.157 14.633 1.00 89.62 162 GLU A N 1
ATOM 1294 C CA . GLU A 1 162 ? 21.510 1.121 15.213 1.00 89.62 162 GLU A CA 1
ATOM 1295 C C . GLU A 1 162 ? 20.761 0.346 14.117 1.00 89.62 162 GLU A C 1
ATOM 1297 O O . GLU A 1 162 ? 20.519 0.843 13.015 1.00 89.62 162 GLU A O 1
ATOM 1302 N N . SER A 1 163 ? 20.377 -0.900 14.410 1.00 85.19 163 SER A N 1
ATOM 1303 C CA . SER A 1 163 ? 19.684 -1.770 13.441 1.00 85.19 163 SER A CA 1
ATOM 1304 C C . SER A 1 163 ? 18.301 -1.244 13.026 1.00 85.19 163 SER A C 1
ATOM 1306 O O . SER A 1 163 ? 17.894 -1.400 11.876 1.00 85.19 163 SER A O 1
ATOM 1308 N N . ASN A 1 164 ? 17.600 -0.570 13.938 1.00 87.19 164 ASN A N 1
ATOM 1309 C CA . ASN A 1 164 ? 16.315 0.100 13.714 1.00 87.19 164 ASN A CA 1
ATOM 1310 C C . ASN A 1 164 ? 16.427 1.363 12.831 1.00 87.19 164 ASN A C 1
ATOM 1312 O O . ASN A 1 164 ? 15.401 1.869 12.388 1.00 87.19 164 ASN A O 1
ATOM 1316 N N . GLU A 1 165 ? 17.634 1.859 12.544 1.00 90.69 165 GLU A N 1
ATOM 1317 C CA . GLU A 1 165 ? 17.863 2.967 11.610 1.00 90.69 165 GLU A CA 1
ATOM 1318 C C . GLU A 1 165 ? 18.186 2.494 10.191 1.00 90.69 165 GLU A C 1
ATOM 1320 O O . GLU A 1 165 ? 18.235 3.305 9.265 1.00 90.69 165 GLU A O 1
ATOM 1325 N N . GLN A 1 166 ? 18.446 1.201 9.995 1.00 93.69 166 GLN A N 1
ATOM 1326 C CA . GLN A 1 166 ? 18.796 0.675 8.681 1.00 93.69 166 GLN A CA 1
ATOM 1327 C C . GLN A 1 166 ? 17.585 0.704 7.753 1.00 93.69 166 GLN A C 1
ATOM 1329 O O . GLN A 1 166 ? 16.490 0.273 8.126 1.00 93.69 166 GLN A O 1
ATOM 1334 N N . ALA A 1 167 ? 17.794 1.164 6.520 1.00 94.44 167 ALA A N 1
ATOM 1335 C CA . ALA A 1 167 ? 16.781 1.121 5.476 1.00 94.44 167 ALA A CA 1
ATOM 1336 C C . ALA A 1 167 ? 16.248 -0.298 5.260 1.00 94.44 167 ALA A C 1
ATOM 1338 O O . ALA A 1 167 ? 16.920 -1.296 5.543 1.00 94.44 167 ALA A O 1
ATOM 1339 N N . LEU A 1 168 ? 15.015 -0.381 4.765 1.00 95.38 168 LEU A N 1
ATOM 1340 C CA . LEU A 1 168 ? 14.474 -1.647 4.291 1.00 95.38 168 LEU A CA 1
ATOM 1341 C C . LEU A 1 168 ? 15.327 -2.135 3.119 1.00 95.38 168 LEU A C 1
ATOM 1343 O O . LEU A 1 168 ? 15.629 -1.371 2.200 1.00 95.38 168 LEU A O 1
ATOM 1347 N N . HIS A 1 169 ? 15.742 -3.398 3.163 1.00 94.94 169 HIS A N 1
ATOM 1348 C CA . HIS A 1 169 ? 16.494 -3.976 2.064 1.00 94.94 169 HIS A CA 1
ATOM 1349 C C . HIS A 1 169 ? 15.536 -4.295 0.914 1.00 94.94 169 HIS A C 1
ATOM 1351 O O . HIS A 1 169 ? 14.485 -4.895 1.130 1.00 94.94 169 HIS A O 1
ATOM 1357 N N . VAL A 1 170 ? 15.910 -3.947 -0.319 1.00 95.25 170 VAL A N 1
ATOM 1358 C CA . VAL A 1 170 ? 15.047 -4.142 -1.498 1.00 95.25 170 VAL A CA 1
ATOM 1359 C C . VAL A 1 170 ? 14.595 -5.598 -1.659 1.00 95.25 170 VAL A C 1
ATOM 1361 O O . VAL A 1 170 ? 13.419 -5.847 -1.893 1.00 95.25 170 VAL A O 1
ATOM 1364 N N . ASN A 1 171 ? 15.486 -6.564 -1.414 1.00 95.94 171 ASN A N 1
ATOM 1365 C CA . ASN A 1 171 ? 15.147 -7.992 -1.459 1.00 95.94 171 ASN A CA 1
ATOM 1366 C C . ASN A 1 171 ? 14.095 -8.408 -0.413 1.00 95.94 171 ASN A C 1
ATOM 1368 O O . ASN A 1 171 ? 13.299 -9.299 -0.692 1.00 95.94 171 ASN A O 1
ATOM 1372 N N . ASP A 1 172 ? 14.041 -7.763 0.758 1.00 96.69 172 ASP A N 1
ATOM 1373 C CA . ASP A 1 172 ? 12.995 -8.047 1.752 1.00 96.69 172 ASP A CA 1
ATOM 1374 C C . ASP A 1 172 ? 11.630 -7.533 1.263 1.00 96.69 172 ASP A C 1
ATOM 1376 O O . ASP A 1 172 ? 10.601 -8.200 1.421 1.00 96.69 172 ASP A O 1
ATOM 1380 N N . CYS A 1 173 ? 11.623 -6.366 0.610 1.00 98.06 173 CYS A N 1
ATOM 1381 C CA . CYS A 1 173 ? 10.431 -5.819 -0.032 1.00 98.06 173 CYS A CA 1
ATOM 1382 C C . CYS A 1 173 ? 9.974 -6.703 -1.205 1.00 98.06 173 CYS A C 1
ATOM 1384 O O . CYS A 1 173 ? 8.791 -7.023 -1.305 1.00 98.06 173 CYS A O 1
ATOM 1386 N N . LEU A 1 174 ? 10.899 -7.153 -2.060 1.00 97.88 174 LEU A N 1
ATOM 1387 C CA . LEU A 1 174 ? 10.610 -8.047 -3.190 1.00 97.88 174 LEU A CA 1
ATOM 1388 C C . LEU A 1 174 ? 10.056 -9.392 -2.722 1.00 97.88 174 LEU A C 1
ATOM 1390 O O . LEU A 1 174 ? 9.068 -9.867 -3.273 1.00 97.88 174 LEU A O 1
ATOM 1394 N N . LYS A 1 175 ? 10.620 -9.966 -1.654 1.00 97.56 175 LYS A N 1
ATOM 1395 C CA . LYS A 1 175 ? 10.095 -11.187 -1.033 1.00 97.56 175 LYS A CA 1
ATOM 1396 C C . LYS A 1 175 ? 8.649 -11.019 -0.570 1.00 97.56 175 LYS A C 1
ATOM 1398 O O . LYS A 1 175 ? 7.869 -11.959 -0.661 1.00 97.56 175 LYS A O 1
ATOM 1403 N N . THR A 1 176 ? 8.297 -9.830 -0.088 1.00 97.25 176 THR A N 1
ATOM 1404 C CA . THR A 1 176 ? 6.920 -9.517 0.305 1.00 97.25 176 THR A CA 1
ATOM 1405 C C . THR A 1 176 ? 6.011 -9.385 -0.922 1.00 97.25 176 THR A C 1
ATOM 1407 O O . THR A 1 176 ? 4.922 -9.947 -0.936 1.00 97.25 176 THR A O 1
ATOM 1410 N N . LEU A 1 177 ? 6.472 -8.724 -1.990 1.00 97.62 177 LEU A N 1
ATOM 1411 C CA . LEU A 1 177 ? 5.733 -8.634 -3.257 1.00 97.62 177 LEU A CA 1
ATOM 1412 C C . LEU A 1 177 ? 5.542 -10.006 -3.929 1.00 97.62 177 LEU A C 1
ATOM 1414 O O . LEU A 1 177 ? 4.526 -10.236 -4.580 1.00 97.62 177 LEU A O 1
ATOM 1418 N N . LYS A 1 178 ? 6.465 -10.950 -3.719 1.00 97.69 178 LYS A N 1
ATOM 1419 C CA . LYS A 1 178 ? 6.387 -12.316 -4.256 1.00 97.69 178 LYS A CA 1
ATOM 1420 C C . LYS A 1 178 ? 5.132 -13.082 -3.822 1.00 97.69 178 LYS A C 1
ATOM 1422 O O . LYS A 1 178 ? 4.703 -13.993 -4.525 1.00 97.69 178 LYS A O 1
ATOM 1427 N N . GLU A 1 179 ? 4.531 -12.708 -2.692 1.00 96.12 179 GLU A N 1
ATOM 1428 C CA . GLU A 1 179 ? 3.261 -13.278 -2.224 1.00 96.12 179 GLU A CA 1
ATOM 1429 C C . GLU A 1 179 ? 2.088 -12.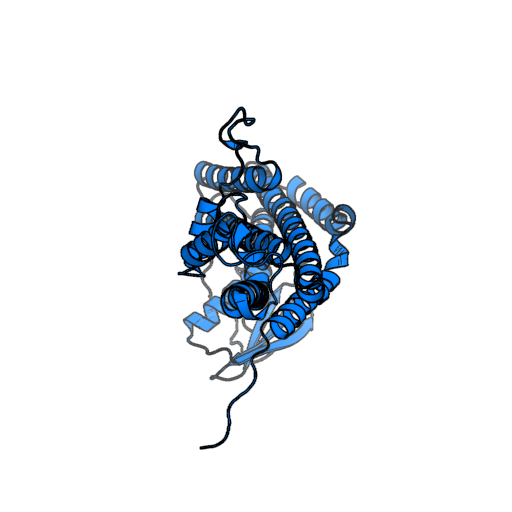956 -3.172 1.00 96.12 179 GLU A C 1
ATOM 1431 O O . GLU A 1 179 ? 1.114 -13.704 -3.207 1.00 96.12 179 GLU A O 1
ATOM 1436 N N . GLU A 1 180 ? 2.190 -11.880 -3.962 1.00 95.50 180 GLU A N 1
ATOM 1437 C CA . GLU A 1 180 ? 1.162 -11.439 -4.919 1.00 95.50 180 GLU A CA 1
ATOM 1438 C C . GLU A 1 180 ? 1.627 -11.531 -6.385 1.00 95.50 180 GLU A C 1
ATOM 1440 O O . GLU A 1 180 ? 0.799 -11.654 -7.287 1.00 95.50 180 GLU A O 1
ATOM 1445 N N . VAL A 1 181 ? 2.942 -11.505 -6.633 1.00 96.38 181 VAL A N 1
ATOM 1446 C CA . VAL A 1 181 ? 3.561 -11.587 -7.967 1.00 96.38 181 VAL A CA 1
ATOM 1447 C C . VAL A 1 181 ? 4.693 -12.615 -7.933 1.00 96.38 181 VAL A C 1
ATOM 1449 O O . VAL A 1 181 ? 5.834 -12.302 -7.600 1.00 96.38 181 VAL A O 1
ATOM 1452 N N . SER A 1 182 ? 4.376 -13.872 -8.249 1.00 95.94 182 SER A N 1
ATOM 1453 C CA . SER A 1 182 ? 5.261 -15.019 -7.990 1.00 95.94 182 SER A CA 1
ATOM 1454 C C . SER A 1 182 ? 6.628 -14.965 -8.684 1.00 95.94 182 SER A C 1
ATOM 1456 O O . SER A 1 182 ? 7.585 -15.544 -8.172 1.00 95.94 182 SER A O 1
ATOM 1458 N N . ASP A 1 183 ? 6.719 -14.294 -9.833 1.00 95.50 183 ASP A N 1
ATOM 1459 C CA . ASP A 1 183 ? 7.904 -14.182 -10.694 1.00 95.50 183 ASP A CA 1
ATOM 1460 C C . ASP A 1 183 ? 8.690 -12.870 -10.496 1.00 95.50 183 ASP A C 1
ATOM 1462 O O . ASP A 1 183 ? 9.606 -12.567 -11.259 1.00 95.50 183 ASP A O 1
ATOM 1466 N N . ILE A 1 184 ? 8.375 -12.076 -9.466 1.00 97.50 184 ILE A N 1
ATOM 1467 C CA . ILE A 1 184 ? 8.964 -10.740 -9.284 1.00 97.50 184 ILE A CA 1
ATOM 1468 C C . ILE A 1 184 ? 10.490 -10.732 -9.108 1.00 97.50 184 ILE A C 1
ATOM 1470 O O . ILE A 1 184 ? 11.147 -9.774 -9.510 1.00 97.50 184 ILE A O 1
ATOM 1474 N N . GLU A 1 185 ? 11.067 -11.785 -8.528 1.00 95.38 185 GLU A N 1
ATOM 1475 C CA . GLU A 1 185 ? 12.524 -11.916 -8.383 1.00 95.38 185 GLU A CA 1
ATOM 1476 C C . GLU A 1 185 ? 13.193 -12.065 -9.758 1.00 95.38 185 GLU A C 1
ATOM 1478 O O . GLU A 1 185 ? 14.141 -11.339 -10.047 1.00 95.38 185 GLU A O 1
ATOM 1483 N N . ASP A 1 186 ? 12.627 -12.880 -10.655 1.00 95.94 186 ASP A N 1
ATOM 1484 C CA . ASP A 1 186 ? 13.127 -13.048 -12.028 1.00 95.94 186 ASP A CA 1
ATOM 1485 C C . ASP A 1 186 ? 12.993 -11.749 -12.841 1.00 95.94 186 ASP A C 1
ATOM 1487 O O . ASP A 1 186 ? 13.858 -11.394 -13.649 1.00 95.94 186 ASP A O 1
ATOM 1491 N N . VAL A 1 187 ? 11.897 -11.011 -12.626 1.00 96.56 187 VAL A N 1
ATOM 1492 C CA . VAL A 1 187 ? 11.695 -9.676 -13.206 1.00 96.56 187 VAL A CA 1
ATOM 1493 C C . VAL A 1 187 ? 12.785 -8.719 -12.726 1.00 96.56 187 VAL A C 1
ATOM 1495 O O . VAL A 1 187 ? 13.374 -8.000 -13.537 1.00 96.56 187 VAL A O 1
ATOM 1498 N N . TYR A 1 188 ? 13.066 -8.709 -11.424 1.00 96.75 188 TYR A N 1
ATOM 1499 C CA . TYR A 1 188 ? 14.057 -7.824 -10.828 1.00 96.75 188 TYR A CA 1
ATOM 1500 C C . TYR A 1 188 ? 15.486 -8.159 -11.267 1.00 96.75 188 TYR A C 1
ATOM 1502 O O . TYR A 1 188 ? 16.245 -7.246 -11.596 1.00 96.75 188 TYR A O 1
ATOM 1510 N N . ASP A 1 189 ? 15.835 -9.442 -11.348 1.00 95.19 189 ASP A N 1
ATOM 1511 C CA . ASP A 1 189 ? 17.141 -9.904 -11.820 1.00 95.19 189 ASP A CA 1
ATOM 1512 C C . ASP A 1 189 ? 17.380 -9.497 -13.277 1.00 95.19 189 ASP A C 1
ATOM 1514 O O . ASP A 1 189 ? 18.430 -8.935 -13.604 1.00 95.19 189 ASP A O 1
ATOM 1518 N N . PHE A 1 190 ? 16.367 -9.664 -14.137 1.00 95.38 190 PHE A N 1
ATOM 1519 C CA . PHE A 1 190 ? 16.414 -9.159 -15.509 1.00 95.38 190 PHE A CA 1
ATOM 1520 C C . PHE A 1 190 ? 16.650 -7.643 -15.546 1.00 95.38 190 PHE A C 1
ATOM 1522 O O . PHE A 1 190 ? 17.490 -7.163 -16.302 1.00 95.38 190 PHE A O 1
ATOM 1529 N N . LEU A 1 191 ? 15.930 -6.864 -14.733 1.00 95.00 191 LEU A N 1
ATOM 1530 C CA . LEU A 1 191 ? 16.089 -5.407 -14.695 1.00 95.00 191 LEU A CA 1
ATOM 1531 C C . LEU A 1 191 ? 17.477 -4.993 -14.185 1.00 95.00 191 LEU A C 1
ATOM 1533 O O . LEU A 1 191 ? 18.065 -4.042 -14.704 1.00 95.00 191 LEU A O 1
ATOM 1537 N N . CYS A 1 192 ? 18.026 -5.716 -13.206 1.00 93.62 192 CYS A N 1
ATOM 1538 C CA . CYS A 1 192 ? 19.367 -5.478 -12.681 1.00 93.62 192 CYS A CA 1
ATOM 1539 C C . CYS A 1 192 ? 20.450 -5.615 -13.758 1.00 93.62 192 CYS A C 1
ATOM 1541 O O . CYS A 1 192 ? 21.386 -4.812 -13.782 1.00 93.62 192 CYS A O 1
ATOM 1543 N N . GLU A 1 193 ? 20.296 -6.555 -14.693 1.00 91.62 193 GLU A N 1
ATOM 1544 C CA . GLU A 1 193 ? 21.247 -6.775 -15.787 1.00 91.62 193 GLU A CA 1
ATOM 1545 C C . GLU A 1 193 ? 21.522 -5.502 -16.614 1.00 91.62 193 GLU A C 1
ATOM 1547 O O . GLU A 1 193 ? 22.647 -5.274 -17.073 1.00 91.62 193 GLU A O 1
ATOM 1552 N N . TYR A 1 194 ? 20.508 -4.645 -16.765 1.00 92.75 194 TYR A N 1
ATOM 1553 C CA . TYR A 1 194 ? 20.519 -3.502 -17.679 1.00 92.75 194 TYR A CA 1
ATOM 1554 C C . TYR A 1 194 ? 20.833 -2.149 -17.038 1.00 92.75 194 TYR A C 1
ATOM 1556 O O . TYR A 1 194 ? 20.901 -1.145 -17.748 1.00 92.75 194 TYR A O 1
ATOM 1564 N N . VAL A 1 195 ? 21.060 -2.099 -15.724 1.00 88.69 195 VAL A N 1
ATOM 1565 C CA . VAL A 1 195 ? 21.352 -0.841 -15.007 1.00 88.69 195 VAL A CA 1
ATOM 1566 C C . VAL A 1 195 ? 22.798 -0.734 -14.518 1.00 88.69 195 VAL A C 1
ATOM 1568 O O . VAL A 1 195 ? 23.260 0.345 -14.151 1.00 88.69 195 VAL A O 1
ATOM 1571 N N . HIS A 1 196 ? 23.549 -1.838 -14.522 1.00 84.81 196 HIS A N 1
ATOM 1572 C CA . HIS A 1 196 ? 24.959 -1.837 -14.139 1.00 84.81 196 HIS A CA 1
ATOM 1573 C C . HIS A 1 196 ? 25.863 -1.393 -15.301 1.00 84.81 196 HIS A C 1
ATOM 1575 O O . HIS A 1 196 ? 25.674 -1.864 -16.423 1.00 84.81 196 HIS A O 1
ATOM 1581 N N . PRO A 1 197 ? 26.895 -0.559 -15.058 1.00 79.31 197 PRO A N 1
ATOM 1582 C CA . PRO A 1 197 ? 27.697 0.066 -16.121 1.00 79.31 197 PRO A CA 1
ATOM 1583 C C . PRO A 1 197 ? 28.545 -0.917 -16.944 1.00 79.31 197 PRO A C 1
ATOM 1585 O O . PRO A 1 197 ? 28.925 -0.614 -18.068 1.00 79.31 197 PRO A O 1
ATOM 1588 N N . ASN A 1 198 ? 28.849 -2.096 -16.396 1.00 77.19 198 ASN A N 1
ATOM 1589 C CA . ASN A 1 198 ? 29.817 -3.030 -16.980 1.00 77.19 198 ASN A CA 1
ATOM 1590 C C . ASN A 1 198 ? 29.170 -4.305 -17.559 1.00 77.19 198 ASN A C 1
ATOM 1592 O O . ASN A 1 198 ? 29.890 -5.247 -17.877 1.00 77.19 198 ASN A O 1
ATOM 1596 N N . HIS A 1 199 ? 27.837 -4.359 -17.672 1.00 73.44 199 HIS A N 1
ATOM 1597 C CA . HIS A 1 199 ? 27.105 -5.526 -18.188 1.00 73.44 199 HIS A CA 1
ATOM 1598 C C . HIS A 1 199 ? 26.050 -5.111 -19.232 1.00 73.44 199 HIS A C 1
ATOM 1600 O O . HIS A 1 199 ? 26.344 -4.288 -20.098 1.00 73.44 199 HIS A O 1
ATOM 1606 N N . GLY A 1 200 ? 24.838 -5.669 -19.172 1.00 78.69 200 GLY A N 1
ATOM 1607 C CA . GLY A 1 200 ? 23.783 -5.605 -20.188 1.00 78.69 200 GLY A CA 1
ATOM 1608 C C . GLY A 1 200 ? 23.381 -4.193 -20.613 1.00 78.69 200 GLY A C 1
ATOM 1609 O O . GLY A 1 200 ? 22.895 -4.012 -21.725 1.00 78.69 200 GLY A O 1
ATOM 1610 N N . SER A 1 201 ? 23.664 -3.167 -19.805 1.00 82.56 201 SER A N 1
ATOM 1611 C CA . SER A 1 201 ? 23.513 -1.761 -20.209 1.00 82.56 201 SER A CA 1
ATOM 1612 C C . SER A 1 201 ? 24.323 -1.406 -21.467 1.00 82.56 201 SER A C 1
ATOM 1614 O O . SER A 1 201 ? 23.821 -0.690 -22.332 1.00 82.56 201 SER A O 1
ATOM 1616 N N . ASN A 1 202 ? 25.521 -1.976 -21.650 1.00 86.94 202 ASN A N 1
ATOM 1617 C CA . ASN A 1 202 ? 26.310 -1.809 -22.875 1.00 86.94 202 ASN A CA 1
ATOM 1618 C C . ASN A 1 202 ? 25.570 -2.374 -24.089 1.00 86.94 202 ASN A C 1
ATOM 1620 O O . ASN A 1 202 ? 25.591 -1.774 -25.165 1.00 86.94 202 ASN A O 1
ATOM 1624 N N . ALA A 1 203 ? 24.873 -3.496 -23.903 1.00 87.00 203 ALA A N 1
ATOM 1625 C CA . ALA A 1 203 ? 24.076 -4.135 -24.940 1.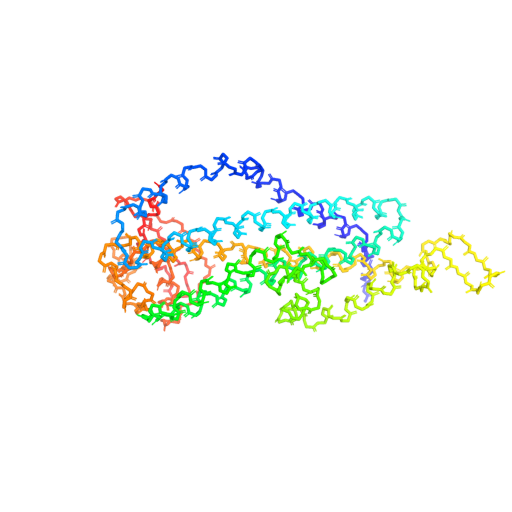00 87.00 203 ALA A CA 1
ATOM 1626 C C . ALA A 1 203 ? 22.796 -3.357 -25.279 1.00 87.00 203 ALA A C 1
ATOM 1628 O O . ALA A 1 203 ? 22.175 -3.673 -26.278 1.00 87.00 203 ALA A O 1
ATOM 1629 N N . LEU A 1 204 ? 22.397 -2.338 -24.506 1.00 89.38 204 LEU A N 1
ATOM 1630 C CA . LEU A 1 204 ? 21.278 -1.454 -24.869 1.00 89.38 204 LEU A CA 1
ATOM 1631 C C . LEU A 1 204 ? 21.675 -0.338 -25.840 1.00 89.38 204 LEU A C 1
ATOM 1633 O O . LEU A 1 204 ? 20.814 0.243 -26.498 1.00 89.38 204 LEU A O 1
ATOM 1637 N N . VAL A 1 205 ? 22.965 -0.001 -25.893 1.00 90.56 205 VAL A N 1
ATOM 1638 C CA . VAL A 1 205 ? 23.497 1.125 -26.680 1.00 90.56 205 VAL A CA 1
ATOM 1639 C C . VAL A 1 205 ? 24.552 0.693 -27.693 1.00 90.56 205 VAL A C 1
ATOM 1641 O O . VAL A 1 205 ? 25.126 1.534 -28.387 1.00 90.56 205 VAL A O 1
ATOM 1644 N N . SER A 1 206 ? 24.822 -0.607 -27.799 1.00 92.31 206 SER A N 1
ATOM 1645 C CA . SER A 1 206 ? 25.796 -1.152 -28.734 1.00 92.31 206 SER A CA 1
ATOM 1646 C C . SER A 1 206 ? 25.449 -2.572 -29.181 1.00 92.31 206 SER A C 1
ATOM 1648 O O . SER A 1 206 ? 24.682 -3.286 -28.543 1.00 92.31 206 SER A O 1
ATOM 1650 N N . THR A 1 207 ? 26.039 -2.979 -30.302 1.00 90.75 207 THR A N 1
ATOM 1651 C CA . THR A 1 207 ? 25.998 -4.346 -30.843 1.00 90.75 207 THR A CA 1
ATOM 1652 C C . THR A 1 207 ? 27.406 -4.781 -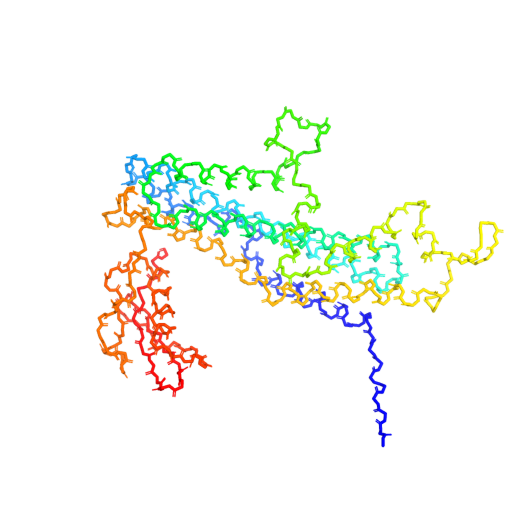31.227 1.00 90.75 207 THR A C 1
ATOM 1654 O O . THR A 1 207 ? 28.251 -3.928 -31.500 1.00 90.75 207 THR A O 1
ATOM 1657 N N . GLY A 1 208 ? 27.636 -6.092 -31.321 1.00 86.69 208 GLY A N 1
ATOM 1658 C CA . GLY A 1 208 ? 28.929 -6.662 -31.707 1.00 86.69 208 GLY A CA 1
ATOM 1659 C C . GLY A 1 208 ? 29.793 -7.039 -30.503 1.00 86.69 208 GLY A C 1
ATOM 1660 O O . GLY A 1 208 ? 29.274 -7.520 -29.499 1.00 86.69 208 GLY A O 1
ATOM 1661 N N . GLN A 1 209 ? 31.109 -6.873 -30.628 1.00 87.94 209 GLN A N 1
ATOM 1662 C CA . GLN A 1 209 ? 32.092 -7.175 -29.584 1.00 87.94 209 GLN A CA 1
ATOM 1663 C C . GLN A 1 209 ? 32.820 -5.901 -29.141 1.00 87.94 209 GLN A C 1
ATOM 1665 O O . GLN A 1 209 ? 32.703 -4.837 -29.748 1.00 87.94 209 GLN A O 1
ATOM 1670 N N . LEU A 1 210 ? 33.625 -5.994 -28.082 1.00 88.31 210 LEU A N 1
ATOM 1671 C CA . LEU A 1 210 ? 34.481 -4.880 -27.688 1.00 88.31 210 LEU A CA 1
ATOM 1672 C C . LEU A 1 210 ? 35.364 -4.452 -28.877 1.00 88.31 210 LEU A C 1
ATOM 1674 O O . LEU A 1 210 ? 35.994 -5.288 -29.521 1.00 88.31 210 LEU A O 1
ATOM 1678 N N . ALA A 1 211 ? 35.372 -3.150 -29.173 1.00 90.00 211 ALA A N 1
ATOM 1679 C CA . ALA A 1 211 ? 36.051 -2.542 -30.323 1.00 90.00 211 ALA A CA 1
ATOM 1680 C C . ALA A 1 211 ? 35.540 -2.956 -31.726 1.00 90.00 211 ALA A C 1
ATOM 1682 O O . ALA A 1 211 ? 36.183 -2.619 -32.720 1.00 90.00 211 ALA A O 1
ATOM 1683 N N . SER A 1 212 ? 34.385 -3.626 -31.852 1.00 90.44 212 SER A N 1
ATOM 1684 C CA . SER A 1 212 ? 33.780 -3.929 -33.160 1.00 90.44 212 SER A CA 1
ATOM 1685 C C . SER A 1 212 ? 32.248 -3.974 -33.126 1.00 90.44 212 SER A C 1
ATOM 1687 O O . SER A 1 212 ? 31.646 -4.607 -32.270 1.00 90.44 212 SER A O 1
ATOM 1689 N N . GLY A 1 213 ? 31.591 -3.333 -34.095 1.00 90.81 213 GLY A N 1
ATOM 1690 C CA . GLY A 1 213 ? 30.130 -3.329 -34.212 1.00 90.81 213 GLY A CA 1
ATOM 1691 C C . GLY A 1 213 ? 29.551 -1.924 -34.315 1.00 90.81 213 GLY A C 1
ATOM 1692 O O . GLY A 1 213 ? 30.191 -1.028 -34.867 1.00 90.81 213 GLY A O 1
ATOM 1693 N N . ARG A 1 214 ? 28.317 -1.732 -33.834 1.00 92.12 214 ARG A N 1
ATOM 1694 C CA . ARG A 1 214 ? 27.581 -0.468 -33.985 1.00 92.12 214 ARG A CA 1
ATOM 1695 C C . ARG A 1 214 ? 27.232 0.131 -32.634 1.00 92.12 214 ARG A C 1
ATOM 1697 O O . ARG A 1 214 ? 26.589 -0.526 -31.822 1.00 92.12 214 ARG A O 1
ATOM 1704 N N . LEU A 1 215 ? 27.595 1.396 -32.453 1.00 93.19 215 LEU A N 1
ATOM 1705 C CA . LEU A 1 215 ? 27.113 2.242 -31.365 1.00 93.19 215 LEU A CA 1
ATOM 1706 C C . LEU A 1 215 ? 25.764 2.856 -31.743 1.00 93.19 215 LEU A C 1
ATOM 1708 O O . LEU A 1 215 ? 25.540 3.184 -32.910 1.00 93.19 215 LEU A O 1
ATOM 1712 N N . ASN A 1 216 ? 24.890 3.017 -30.752 1.00 90.06 216 ASN A N 1
ATOM 1713 C CA . ASN A 1 216 ? 23.528 3.525 -30.903 1.00 90.06 216 ASN A CA 1
ATOM 1714 C C . ASN A 1 216 ? 22.776 2.864 -32.083 1.00 90.06 216 ASN A C 1
ATOM 1716 O O . ASN A 1 216 ? 22.407 3.534 -33.058 1.00 90.06 216 ASN A O 1
ATOM 1720 N N . PRO A 1 217 ? 22.637 1.526 -32.074 1.00 90.25 217 PRO A N 1
ATOM 1721 C CA . PRO A 1 217 ? 21.946 0.822 -33.141 1.00 90.25 217 PRO A CA 1
ATOM 1722 C C . PRO A 1 217 ? 20.448 1.182 -33.150 1.00 90.25 217 PRO A C 1
ATOM 1724 O O . PRO A 1 217 ? 19.889 1.574 -32.126 1.00 90.25 217 PRO A O 1
ATOM 1727 N N . PRO A 1 218 ? 19.759 1.030 -34.295 1.00 89.88 218 PRO A N 1
ATOM 1728 C CA . PRO A 1 218 ? 18.311 1.173 -34.348 1.00 89.88 218 PRO A CA 1
ATOM 1729 C C . PRO A 1 218 ? 17.613 0.239 -33.353 1.00 89.88 218 PRO A C 1
ATOM 1731 O O . PRO A 1 218 ? 18.032 -0.899 -33.165 1.00 89.88 218 PRO A O 1
ATOM 1734 N N . GLU A 1 219 ? 16.476 0.677 -32.816 1.00 87.62 219 GLU A N 1
ATOM 1735 C CA . GLU A 1 219 ? 15.671 -0.058 -31.829 1.00 87.62 219 GLU A CA 1
ATOM 1736 C C . GLU A 1 219 ? 15.365 -1.519 -32.211 1.00 87.62 219 GLU A C 1
ATOM 1738 O O . GLU A 1 219 ? 15.279 -2.381 -31.341 1.00 87.62 219 GLU A O 1
ATOM 1743 N N . ALA A 1 220 ? 15.257 -1.826 -33.508 1.00 89.50 220 ALA A N 1
ATOM 1744 C CA . ALA A 1 220 ? 15.031 -3.186 -34.000 1.00 89.50 220 ALA A CA 1
ATOM 1745 C C . ALA A 1 220 ? 16.056 -4.213 -33.479 1.00 89.50 220 ALA A C 1
ATOM 1747 O O . ALA A 1 220 ? 15.697 -5.375 -33.319 1.00 89.50 220 ALA A O 1
ATOM 1748 N N . TYR A 1 221 ? 17.288 -3.789 -33.174 1.00 89.50 221 TYR A N 1
ATOM 1749 C CA . TYR A 1 221 ? 18.343 -4.659 -32.642 1.00 89.50 221 TYR A CA 1
ATOM 1750 C C . TYR A 1 221 ? 18.103 -5.090 -31.188 1.00 89.50 221 TYR A C 1
ATOM 1752 O O . TYR A 1 221 ? 18.621 -6.121 -30.772 1.00 89.50 221 TYR A O 1
ATOM 1760 N N . HIS A 1 222 ? 17.311 -4.330 -30.428 1.00 89.69 222 HIS A N 1
ATOM 1761 C CA . HIS A 1 222 ? 17.040 -4.574 -29.005 1.00 89.69 222 HIS A CA 1
ATOM 1762 C C . HIS A 1 222 ? 15.543 -4.673 -28.707 1.00 89.69 222 HIS A C 1
ATOM 1764 O O . HIS A 1 222 ? 15.125 -4.551 -27.558 1.00 89.69 222 HIS A O 1
ATOM 1770 N N . ARG A 1 223 ? 14.720 -4.877 -29.745 1.00 91.00 223 ARG A N 1
ATOM 1771 C CA . ARG A 1 223 ? 13.258 -4.804 -29.653 1.00 91.00 223 ARG A CA 1
ATOM 1772 C C . ARG A 1 223 ? 12.703 -5.697 -28.550 1.00 91.00 223 ARG A C 1
ATOM 1774 O O . ARG A 1 223 ? 11.889 -5.235 -27.768 1.00 91.00 223 ARG A O 1
ATOM 1781 N N . GLU A 1 224 ? 13.166 -6.941 -28.467 1.00 92.44 224 GLU A N 1
ATOM 1782 C CA . GLU A 1 224 ? 12.691 -7.893 -27.461 1.00 92.44 224 GLU A CA 1
ATOM 1783 C C . GLU A 1 224 ? 12.935 -7.387 -26.031 1.00 92.44 224 GLU A C 1
ATOM 1785 O O . GLU A 1 224 ? 12.004 -7.326 -25.228 1.00 92.44 224 GLU A O 1
ATOM 1790 N N . THR A 1 225 ? 14.160 -6.947 -25.733 1.00 93.94 225 THR A N 1
ATOM 1791 C CA . THR A 1 225 ? 14.522 -6.368 -24.433 1.00 93.94 225 THR A CA 1
ATOM 1792 C C . THR A 1 225 ? 13.701 -5.117 -24.130 1.00 93.94 225 THR A C 1
ATOM 1794 O O . THR A 1 225 ? 13.149 -4.991 -23.038 1.00 93.94 225 THR A O 1
ATOM 1797 N N . LEU A 1 226 ? 13.578 -4.200 -25.093 1.00 95.00 226 LEU A N 1
ATOM 1798 C CA . LEU A 1 226 ? 12.856 -2.939 -24.906 1.00 95.00 226 LEU A CA 1
ATOM 1799 C C . LEU A 1 226 ? 11.354 -3.157 -24.713 1.00 95.00 226 LEU A C 1
ATOM 1801 O O . LEU A 1 226 ? 10.745 -2.528 -23.847 1.00 95.00 226 LEU A O 1
ATOM 1805 N N . ASP A 1 227 ? 10.763 -4.090 -25.453 1.00 95.75 227 ASP A N 1
ATOM 1806 C CA . ASP A 1 227 ? 9.366 -4.473 -25.279 1.00 95.75 227 ASP A CA 1
ATOM 1807 C C . ASP A 1 227 ? 9.145 -5.164 -23.935 1.00 95.75 227 ASP A C 1
ATOM 1809 O O . ASP A 1 227 ? 8.134 -4.905 -23.282 1.00 95.75 227 ASP A O 1
ATOM 1813 N N . ARG A 1 228 ? 10.097 -5.977 -23.463 1.00 96.06 228 ARG A N 1
ATOM 1814 C CA . ARG A 1 228 ? 10.038 -6.581 -22.126 1.00 96.06 228 ARG A CA 1
ATOM 1815 C C . ARG A 1 228 ? 10.083 -5.523 -21.018 1.00 96.06 228 ARG A C 1
ATOM 1817 O O . ARG A 1 228 ? 9.242 -5.567 -20.124 1.00 96.06 228 ARG A O 1
ATOM 1824 N N . LEU A 1 229 ? 10.960 -4.520 -21.119 1.00 96.81 229 LEU A N 1
ATOM 1825 C CA . LEU A 1 229 ? 10.998 -3.382 -20.184 1.00 96.81 229 LEU A CA 1
ATOM 1826 C C . LEU A 1 229 ? 9.659 -2.623 -20.141 1.00 96.81 229 LEU A C 1
ATOM 1828 O O . LEU A 1 229 ? 9.120 -2.354 -19.065 1.00 96.81 229 LEU A O 1
ATOM 1832 N N . ARG A 1 230 ? 9.077 -2.323 -21.309 1.00 97.56 230 ARG A N 1
ATOM 1833 C CA . ARG A 1 230 ? 7.772 -1.640 -21.425 1.00 97.56 230 ARG A CA 1
ATOM 1834 C C . ARG A 1 230 ? 6.625 -2.471 -20.854 1.00 97.56 230 ARG A C 1
ATOM 1836 O O . ARG A 1 230 ? 5.730 -1.930 -20.201 1.00 97.56 230 ARG A O 1
ATOM 1843 N N . ARG A 1 231 ? 6.651 -3.790 -21.068 1.00 97.31 231 ARG A N 1
ATOM 1844 C CA . ARG A 1 231 ? 5.672 -4.718 -20.485 1.00 97.31 231 ARG A CA 1
ATOM 1845 C C . ARG A 1 231 ? 5.751 -4.728 -18.965 1.00 97.31 231 ARG A C 1
ATOM 1847 O O . ARG A 1 231 ? 4.704 -4.695 -18.335 1.00 97.31 231 ARG A O 1
ATOM 1854 N N . TYR A 1 232 ? 6.938 -4.691 -18.366 1.00 97.50 232 TYR A N 1
ATOM 1855 C CA . TYR A 1 232 ? 7.041 -4.591 -16.908 1.00 97.50 232 TYR A CA 1
ATOM 1856 C C . TYR A 1 232 ? 6.483 -3.275 -16.368 1.00 97.50 232 TYR A C 1
ATOM 1858 O O . TYR A 1 232 ? 5.742 -3.299 -15.392 1.00 97.50 232 TYR A O 1
ATOM 1866 N N . CYS A 1 233 ? 6.703 -2.154 -17.061 1.00 98.19 233 CYS A N 1
ATOM 1867 C CA . CYS A 1 233 ? 6.044 -0.891 -16.709 1.00 98.19 233 CYS A CA 1
ATOM 1868 C C . CYS A 1 233 ? 4.510 -1.025 -16.756 1.00 98.19 233 CYS A C 1
ATOM 1870 O O . CYS A 1 233 ? 3.818 -0.642 -15.817 1.00 98.19 233 CYS A O 1
ATOM 1872 N N . THR A 1 234 ? 3.990 -1.629 -17.829 1.00 97.94 234 THR A N 1
ATOM 1873 C CA . THR A 1 234 ? 2.555 -1.913 -18.015 1.00 97.94 234 THR A CA 1
ATOM 1874 C C . THR A 1 234 ? 2.006 -2.758 -16.861 1.00 97.94 234 THR A C 1
ATOM 1876 O O . THR A 1 234 ? 0.995 -2.400 -16.263 1.00 97.94 234 THR A O 1
ATOM 1879 N N . LEU A 1 235 ? 2.680 -3.857 -16.515 1.00 97.31 235 LEU A N 1
ATOM 1880 C CA . LEU A 1 235 ? 2.254 -4.772 -15.456 1.00 97.31 235 LEU A CA 1
ATOM 1881 C C . LEU A 1 235 ? 2.276 -4.109 -14.074 1.00 97.31 235 LEU A C 1
ATOM 1883 O O . LEU A 1 235 ? 1.327 -4.286 -13.316 1.00 97.31 235 LEU A O 1
ATOM 1887 N N . CYS A 1 236 ? 3.284 -3.286 -13.770 1.00 97.94 236 CYS A N 1
ATOM 1888 C CA . CYS A 1 236 ? 3.306 -2.495 -12.537 1.00 97.94 236 CYS A CA 1
ATOM 1889 C C . CYS A 1 236 ? 2.103 -1.544 -12.447 1.00 97.94 236 CYS A C 1
ATOM 1891 O O . CYS A 1 236 ? 1.473 -1.450 -11.395 1.00 97.94 236 CYS A O 1
ATOM 1893 N N . MET A 1 237 ? 1.752 -0.861 -13.542 1.00 98.00 237 MET A N 1
ATOM 1894 C CA . MET A 1 237 ? 0.602 0.050 -13.559 1.00 98.00 237 MET A CA 1
ATOM 1895 C C . MET A 1 237 ? -0.732 -0.687 -13.406 1.00 98.00 237 MET A C 1
ATOM 1897 O O . MET A 1 237 ? -1.604 -0.221 -12.671 1.00 98.00 237 MET A O 1
ATOM 1901 N N . LEU A 1 238 ? -0.885 -1.849 -14.051 1.00 96.62 238 LEU A N 1
ATOM 1902 C CA . LEU A 1 238 ? -2.061 -2.708 -13.878 1.00 96.62 238 LEU A CA 1
ATOM 1903 C C . LEU A 1 238 ? -2.175 -3.204 -12.434 1.00 96.62 238 LEU A C 1
ATOM 1905 O O . LEU A 1 238 ? -3.242 -3.090 -11.839 1.00 96.62 238 LEU A O 1
ATOM 1909 N N . PHE A 1 239 ? -1.069 -3.659 -11.841 1.00 96.75 239 PHE A N 1
ATOM 1910 C CA . PHE A 1 239 ? -1.038 -4.067 -10.440 1.00 96.75 239 PHE A CA 1
ATOM 1911 C C . PHE A 1 239 ? -1.479 -2.925 -9.515 1.00 96.75 239 PHE A C 1
ATOM 1913 O O . PHE A 1 239 ? -2.360 -3.115 -8.682 1.00 96.75 239 PHE A O 1
ATOM 1920 N N . LEU A 1 240 ? -0.924 -1.719 -9.678 1.00 95.62 240 LEU A N 1
ATOM 1921 C CA . LEU A 1 240 ? -1.301 -0.559 -8.861 1.00 95.62 240 LEU A CA 1
ATOM 1922 C C . LEU A 1 240 ? -2.765 -0.159 -9.056 1.00 95.62 240 LEU A C 1
ATOM 1924 O O . LEU A 1 240 ? -3.423 0.252 -8.104 1.00 95.62 240 LEU A O 1
ATOM 1928 N N . ARG A 1 241 ? -3.298 -0.281 -10.273 1.00 94.12 241 ARG A N 1
ATOM 1929 C CA . ARG A 1 241 ? -4.716 -0.022 -10.538 1.00 94.12 241 ARG A CA 1
ATOM 1930 C C . ARG A 1 241 ? -5.615 -1.021 -9.810 1.00 94.12 241 ARG A C 1
ATOM 1932 O O . ARG A 1 241 ? -6.605 -0.611 -9.210 1.00 94.12 241 ARG A O 1
ATOM 1939 N N . ASP A 1 242 ? -5.261 -2.299 -9.849 1.00 91.62 242 ASP A N 1
ATOM 1940 C CA . ASP A 1 242 ? -6.122 -3.376 -9.366 1.00 91.62 242 ASP A CA 1
ATOM 1941 C C . ASP A 1 242 ? -5.975 -3.598 -7.843 1.00 91.62 242 ASP A C 1
ATOM 1943 O O . ASP A 1 242 ? -6.952 -3.913 -7.165 1.00 91.62 242 ASP A O 1
ATOM 1947 N N . ARG A 1 243 ? -4.773 -3.391 -7.282 1.00 92.19 243 ARG A N 1
ATOM 1948 C CA . ARG A 1 243 ? -4.428 -3.654 -5.867 1.00 92.19 243 ARG A CA 1
ATOM 1949 C C . ARG A 1 243 ? -4.178 -2.390 -5.040 1.00 92.19 243 ARG A C 1
ATOM 1951 O O . ARG A 1 243 ? -4.271 -2.430 -3.814 1.00 92.19 243 ARG A O 1
ATOM 1958 N N . GLY A 1 244 ? -3.892 -1.248 -5.671 1.00 87.81 244 GLY A N 1
ATOM 1959 C CA . GLY A 1 244 ? -3.498 -0.021 -4.965 1.00 87.81 244 GLY A CA 1
ATOM 1960 C C . GLY A 1 244 ? -4.565 0.501 -4.002 1.00 87.81 244 GLY A C 1
ATOM 1961 O O . GLY A 1 244 ? -4.237 0.938 -2.901 1.00 87.81 244 GLY A O 1
ATOM 1962 N N . VAL A 1 245 ? -5.849 0.379 -4.362 1.00 86.75 245 VAL A N 1
ATOM 1963 C CA . VAL A 1 245 ? -6.962 0.738 -3.465 1.00 86.75 245 VAL A CA 1
ATOM 1964 C C . VAL A 1 245 ? -6.978 -0.160 -2.229 1.00 86.75 245 VAL A C 1
ATOM 1966 O O . VAL A 1 245 ? -7.103 0.348 -1.118 1.00 86.75 245 VAL A O 1
ATOM 1969 N N . GLU A 1 246 ? -6.820 -1.476 -2.400 1.00 88.44 246 GLU A N 1
ATOM 1970 C CA . GLU A 1 246 ? -6.791 -2.435 -1.291 1.00 88.44 246 GLU A CA 1
ATOM 1971 C C . GLU A 1 246 ? -5.663 -2.106 -0.311 1.00 88.44 246 GLU A C 1
ATOM 1973 O O . GLU A 1 246 ? -5.929 -1.937 0.882 1.00 88.44 246 GLU A O 1
ATOM 1978 N N . HIS A 1 247 ? -4.443 -1.907 -0.816 1.00 91.31 247 HIS A N 1
ATOM 1979 C CA . HIS A 1 247 ? -3.302 -1.501 0.004 1.00 91.31 247 HIS A CA 1
ATOM 1980 C C . HIS A 1 247 ? -3.526 -0.142 0.674 1.00 91.31 247 HIS A C 1
ATOM 1982 O O . HIS A 1 247 ? -3.249 -0.000 1.860 1.00 91.31 247 HIS A O 1
ATOM 1988 N N . GLY A 1 248 ? -4.107 0.835 -0.027 1.00 87.69 248 GLY A N 1
ATOM 1989 C CA . GLY A 1 248 ? -4.461 2.133 0.549 1.00 87.69 248 GLY A CA 1
ATOM 1990 C C . GLY A 1 248 ? -5.511 2.045 1.667 1.00 87.69 248 GLY A C 1
ATOM 1991 O O . GLY A 1 248 ? -5.496 2.847 2.601 1.00 87.69 248 GLY A O 1
ATOM 1992 N N . THR A 1 249 ? -6.403 1.047 1.648 1.00 90.75 249 THR A N 1
ATOM 1993 C CA . THR A 1 249 ? -7.422 0.898 2.705 1.00 90.75 249 THR A CA 1
ATOM 1994 C C . THR A 1 249 ? -6.845 0.508 4.065 1.00 90.75 249 THR A C 1
ATOM 1996 O O . THR A 1 249 ? -7.525 0.683 5.082 1.00 90.75 249 THR A O 1
ATOM 1999 N N . ILE A 1 250 ? -5.602 0.011 4.131 1.00 94.69 250 ILE A N 1
ATOM 2000 C CA . ILE A 1 250 ? -5.008 -0.431 5.396 1.00 94.69 250 ILE A CA 1
ATOM 2001 C C . ILE A 1 250 ? -4.909 0.709 6.414 1.00 94.69 250 ILE A C 1
ATOM 2003 O O . ILE A 1 250 ? -5.173 0.496 7.593 1.00 94.69 250 ILE A O 1
ATOM 2007 N N . PHE A 1 251 ? -4.650 1.945 5.978 1.00 92.50 251 PHE A N 1
ATOM 2008 C CA . PHE A 1 251 ? -4.564 3.100 6.879 1.00 92.50 251 PHE A CA 1
ATOM 2009 C C . PHE A 1 251 ? -5.916 3.431 7.516 1.00 92.50 251 PHE A C 1
ATOM 2011 O O . PHE A 1 251 ? -5.980 3.773 8.695 1.00 92.50 251 PHE A O 1
ATOM 2018 N N . VAL A 1 252 ? -7.012 3.232 6.777 1.00 91.31 252 VAL A N 1
ATOM 2019 C CA . VAL A 1 252 ? -8.376 3.350 7.313 1.00 91.31 252 VAL A CA 1
ATOM 2020 C C . VAL A 1 252 ? -8.638 2.255 8.350 1.00 91.31 252 VAL A C 1
ATOM 2022 O O . VAL A 1 252 ? -9.214 2.530 9.403 1.00 91.31 252 VAL A O 1
ATOM 2025 N N . LYS A 1 253 ? -8.168 1.024 8.099 1.00 93.44 253 LYS A N 1
ATOM 2026 C CA . LYS A 1 253 ? -8.274 -0.094 9.052 1.00 93.44 253 LYS A CA 1
ATOM 2027 C C . LYS A 1 253 ? -7.480 0.175 10.334 1.00 93.44 253 LYS A C 1
ATOM 2029 O O . LYS A 1 253 ? -8.013 -0.053 11.418 1.00 93.44 253 LYS A O 1
ATOM 2034 N N . ILE A 1 254 ? -6.258 0.707 10.238 1.00 96.38 254 ILE A N 1
ATOM 2035 C CA . ILE A 1 254 ? -5.463 1.095 11.415 1.00 96.38 254 ILE A CA 1
ATOM 2036 C C . ILE A 1 254 ? -6.120 2.261 12.159 1.00 96.38 254 ILE A C 1
ATOM 2038 O O . ILE A 1 254 ? -6.241 2.206 13.382 1.00 96.38 254 ILE A O 1
ATOM 2042 N N . ASN A 1 255 ? -6.637 3.270 11.453 1.00 9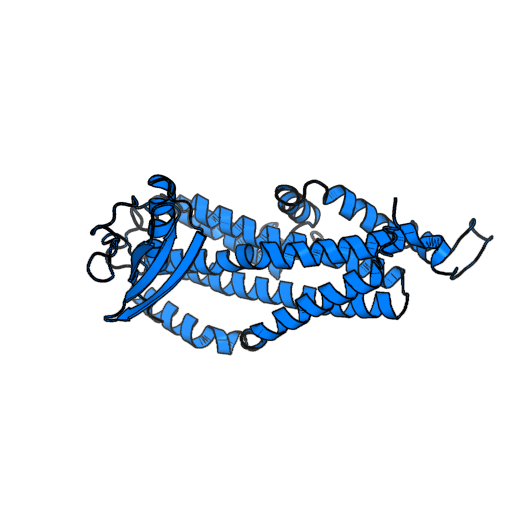5.19 255 ASN A N 1
ATOM 2043 C CA . ASN A 1 255 ? -7.385 4.354 12.090 1.00 95.19 255 ASN A CA 1
ATOM 2044 C C . ASN A 1 255 ? -8.640 3.839 12.818 1.00 95.19 255 ASN A C 1
ATOM 2046 O O . ASN A 1 255 ? -8.981 4.317 13.895 1.00 95.19 255 ASN A O 1
ATOM 2050 N N . ASN A 1 256 ? -9.305 2.807 12.295 1.00 94.38 256 ASN A N 1
ATOM 2051 C CA . ASN A 1 256 ? -10.400 2.164 13.015 1.00 94.38 256 ASN A CA 1
ATOM 2052 C C . ASN A 1 256 ? -9.942 1.505 14.332 1.00 94.38 256 ASN A C 1
ATOM 2054 O O . ASN A 1 256 ? -10.707 1.496 15.293 1.00 94.38 256 ASN A O 1
ATOM 2058 N N . LEU A 1 257 ? -8.713 0.985 14.424 1.00 96.75 257 LEU A N 1
ATOM 2059 C CA . LEU A 1 257 ? -8.177 0.478 15.696 1.00 96.75 257 LEU A CA 1
ATOM 2060 C C . LEU A 1 257 ? -8.031 1.602 16.731 1.00 96.75 257 LEU A C 1
ATOM 2062 O O . LEU A 1 257 ? -8.343 1.388 17.900 1.00 96.75 257 LEU A O 1
ATOM 2066 N N . PHE A 1 258 ? -7.626 2.799 16.296 1.00 97.44 258 PHE A N 1
ATOM 2067 C CA . PHE A 1 258 ? -7.653 4.002 17.129 1.00 97.44 258 PHE A CA 1
ATOM 2068 C C . PHE A 1 258 ? -9.085 4.328 17.599 1.00 97.44 258 PHE A C 1
ATOM 2070 O O . PHE A 1 258 ? -9.320 4.479 18.798 1.00 97.44 258 PHE A O 1
ATOM 2077 N N . GLU A 1 259 ? -10.065 4.337 16.692 1.00 95.50 259 GLU A N 1
ATOM 2078 C CA . GLU A 1 259 ? -11.471 4.596 17.044 1.00 95.50 259 GLU A CA 1
ATOM 2079 C C . GLU A 1 259 ? -12.039 3.563 18.034 1.00 95.50 259 GLU A C 1
ATOM 2081 O O . GLU A 1 259 ? -12.831 3.908 18.912 1.00 95.50 259 GLU A O 1
ATOM 2086 N N . LEU A 1 260 ? -11.602 2.300 17.958 1.00 95.38 260 LEU A N 1
ATOM 2087 C CA . LEU A 1 260 ? -11.966 1.275 18.939 1.00 95.38 260 LEU A CA 1
ATOM 2088 C C . LEU A 1 260 ? -11.451 1.605 20.344 1.00 95.38 260 LEU A C 1
ATOM 2090 O O . LEU A 1 260 ? -12.170 1.357 21.315 1.00 95.38 260 LEU A O 1
ATOM 2094 N N . CYS A 1 261 ? -10.250 2.177 20.473 1.00 96.81 261 CYS A N 1
ATOM 2095 C CA . CYS A 1 261 ? -9.729 2.647 21.759 1.00 96.81 261 CYS A CA 1
ATOM 2096 C C . CYS A 1 261 ? -10.560 3.802 22.329 1.00 96.81 261 CYS A C 1
ATOM 2098 O O . CYS A 1 261 ? -10.724 3.891 23.544 1.00 96.81 261 CYS A O 1
ATOM 2100 N N . CYS A 1 262 ? -11.119 4.646 21.461 1.00 95.06 262 CYS A N 1
ATOM 2101 C CA . CYS A 1 262 ? -11.972 5.774 21.835 1.00 95.06 262 CYS A CA 1
ATOM 2102 C C . CYS A 1 262 ? -13.439 5.390 22.089 1.00 95.06 262 CYS A C 1
ATOM 2104 O O . CYS A 1 262 ? -14.230 6.223 22.539 1.00 95.06 262 CYS A O 1
ATOM 2106 N N . ALA A 1 263 ? -13.829 4.144 21.812 1.00 92.62 263 ALA A N 1
ATOM 2107 C CA . ALA A 1 263 ? -15.201 3.692 21.980 1.00 92.62 263 ALA A CA 1
ATOM 2108 C C . ALA A 1 263 ? -15.619 3.641 23.459 1.00 92.62 263 ALA A C 1
ATOM 2110 O O . ALA A 1 263 ? -14.857 3.269 24.357 1.00 92.62 263 ALA A O 1
ATOM 2111 N N . ARG A 1 264 ? -16.892 3.952 23.728 1.00 89.62 264 ARG A N 1
ATOM 2112 C CA . ARG A 1 264 ? -17.445 3.929 25.088 1.00 89.62 264 ARG A CA 1
ATOM 2113 C C . ARG A 1 264 ? -17.293 2.540 25.721 1.00 89.62 264 ARG A C 1
ATOM 2115 O O . ARG A 1 264 ? -17.796 1.550 25.195 1.00 89.62 264 ARG A O 1
ATOM 2122 N N . GLY A 1 265 ? -16.665 2.487 26.896 1.00 90.50 265 GLY A N 1
ATOM 2123 C CA . GLY A 1 265 ? -16.454 1.241 27.640 1.00 90.50 265 GLY A CA 1
ATOM 2124 C C . GLY A 1 265 ? -15.310 0.371 27.108 1.00 90.50 265 GLY A C 1
ATOM 2125 O O . GLY A 1 265 ? -15.209 -0.795 27.511 1.00 90.50 265 GLY A O 1
ATOM 2126 N N . ALA A 1 266 ? -14.462 0.913 26.225 1.00 94.00 266 ALA A N 1
ATOM 2127 C CA . ALA A 1 266 ? -13.222 0.270 25.820 1.00 94.00 266 ALA A CA 1
ATOM 2128 C C . ALA A 1 266 ? -12.333 -0.001 27.042 1.00 94.00 266 ALA A C 1
ATOM 2130 O O . ALA A 1 266 ? -12.169 0.833 27.931 1.00 94.00 266 ALA A O 1
ATOM 2131 N N . LYS A 1 267 ? -11.779 -1.209 27.086 1.00 95.00 267 LYS A N 1
ATOM 2132 C CA . LYS A 1 267 ? -10.782 -1.664 28.054 1.00 95.00 267 LYS A CA 1
ATOM 2133 C C . LYS A 1 267 ? -9.734 -2.456 27.293 1.00 95.00 267 LYS A C 1
ATOM 2135 O O . LYS A 1 267 ? -10.055 -3.102 26.302 1.00 95.00 267 LYS A O 1
ATOM 2140 N N . ILE A 1 268 ? -8.506 -2.498 27.791 1.00 94.50 268 ILE A N 1
ATOM 2141 C CA . ILE A 1 268 ? -7.426 -3.279 27.166 1.00 94.50 268 ILE A CA 1
ATOM 2142 C C . ILE A 1 268 ? -7.828 -4.729 26.910 1.00 94.50 268 ILE A C 1
ATOM 2144 O O . ILE A 1 268 ? -7.591 -5.254 25.830 1.00 94.50 268 ILE A O 1
ATOM 2148 N N . SER A 1 269 ? -8.534 -5.345 27.857 1.00 93.06 269 SER A N 1
ATOM 2149 C CA . SER A 1 269 ? -8.994 -6.729 27.747 1.00 93.06 269 SER A CA 1
ATOM 2150 C C . SER A 1 269 ? -10.041 -6.976 26.655 1.00 93.06 269 SER A C 1
ATOM 2152 O O . SER A 1 269 ? -10.319 -8.132 26.347 1.00 93.06 269 SER A O 1
ATOM 2154 N N . ASN A 1 270 ? -10.662 -5.932 26.093 1.00 92.88 270 ASN A N 1
ATOM 2155 C CA . ASN A 1 270 ? -11.759 -6.078 25.136 1.00 92.88 270 ASN A CA 1
ATOM 2156 C C . ASN A 1 270 ? -11.643 -5.206 23.875 1.00 92.88 270 ASN A C 1
ATOM 2158 O O . ASN A 1 270 ? -12.422 -5.419 22.941 1.00 92.88 270 ASN A O 1
ATOM 2162 N N . VAL A 1 271 ? -10.716 -4.247 23.822 1.00 94.75 271 VAL A N 1
ATOM 2163 C CA . VAL A 1 271 ? -10.664 -3.221 22.771 1.00 94.75 271 VAL A CA 1
ATOM 2164 C C . VAL A 1 271 ? -10.483 -3.839 21.387 1.00 94.75 271 VAL A C 1
ATOM 2166 O O . VAL A 1 271 ? -11.211 -3.479 20.465 1.00 94.75 271 VAL A O 1
ATOM 2169 N N . PHE A 1 272 ? -9.677 -4.894 21.269 1.00 95.62 272 PHE A N 1
ATOM 2170 C CA . PHE A 1 272 ? -9.495 -5.626 20.014 1.00 95.62 272 PHE A CA 1
ATOM 2171 C C . PHE A 1 272 ? -10.271 -6.948 19.943 1.00 95.62 272 PHE A C 1
ATOM 2173 O O . PHE A 1 272 ? -10.012 -7.776 19.074 1.00 95.62 272 PHE A O 1
ATOM 2180 N N . SER A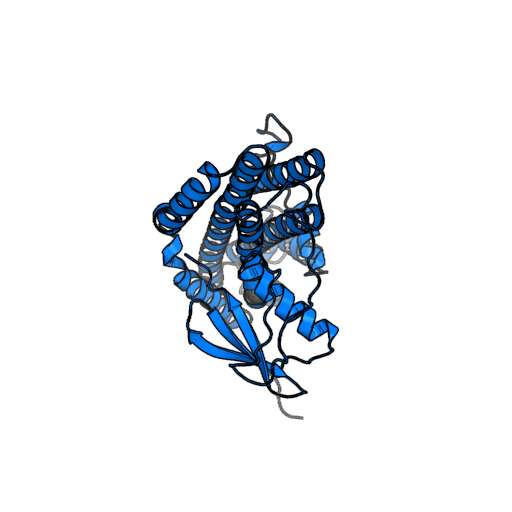 1 273 ? -11.244 -7.167 20.836 1.00 92.62 273 SER A N 1
ATOM 2181 C CA . SER A 1 273 ? -12.094 -8.366 20.783 1.00 92.62 273 SER A CA 1
ATOM 2182 C C . SER A 1 273 ? -12.852 -8.463 19.457 1.00 92.62 273 SER A C 1
ATOM 2184 O O . SER A 1 273 ? -13.379 -7.463 18.968 1.00 92.62 273 SER A O 1
ATOM 2186 N N . ILE A 1 274 ? -12.943 -9.675 18.907 1.00 88.06 274 ILE A N 1
ATOM 2187 C CA . ILE A 1 274 ? -13.718 -9.972 17.697 1.00 88.06 274 ILE A CA 1
ATOM 2188 C C . ILE A 1 274 ? -15.200 -10.059 18.080 1.00 88.06 274 ILE A C 1
ATOM 2190 O O . ILE A 1 274 ? -15.558 -10.703 19.072 1.00 88.06 274 ILE A O 1
ATOM 2194 N N . LYS A 1 275 ? -16.072 -9.392 17.321 1.00 87.88 275 LYS A N 1
ATOM 2195 C CA . LYS A 1 275 ? -17.526 -9.490 17.494 1.00 87.88 275 LYS A CA 1
ATOM 2196 C C . LYS A 1 275 ? -18.090 -10.498 16.506 1.00 87.88 275 LYS A C 1
ATOM 2198 O O . LYS A 1 275 ? -17.658 -10.544 15.368 1.00 87.88 275 LYS A O 1
ATOM 2203 N N . ALA A 1 276 ? -19.065 -11.286 16.950 1.00 87.94 276 ALA A N 1
ATOM 2204 C CA . ALA A 1 276 ? -19.791 -12.179 16.058 1.00 87.94 276 ALA A CA 1
ATOM 2205 C C . ALA A 1 276 ? -20.775 -11.377 15.180 1.00 87.94 276 ALA A C 1
ATOM 2207 O O . ALA A 1 276 ? -21.422 -10.457 15.704 1.00 87.94 276 ALA A O 1
ATOM 2208 N N . PRO A 1 277 ? -20.954 -11.753 13.901 1.00 88.81 277 PRO A N 1
ATOM 2209 C CA . PRO A 1 277 ? -21.889 -11.117 12.976 1.00 88.81 277 PRO A CA 1
ATOM 2210 C C . PRO A 1 277 ? -23.327 -11.561 13.273 1.00 88.81 277 PRO A C 1
ATOM 2212 O O . PRO A 1 277 ? -23.947 -12.297 12.514 1.00 88.81 277 PRO A O 1
ATOM 2215 N N . ASN A 1 278 ? -23.859 -11.123 14.413 1.00 91.62 278 ASN A N 1
ATOM 2216 C CA . ASN A 1 278 ? -25.228 -11.401 14.842 1.00 91.62 278 ASN A CA 1
ATOM 2217 C C . ASN A 1 278 ? -26.046 -10.102 14.750 1.00 91.62 278 ASN A C 1
ATOM 2219 O O . ASN A 1 278 ? -26.012 -9.312 15.704 1.00 91.62 278 ASN A O 1
ATOM 2223 N N . PRO A 1 279 ? -26.713 -9.832 13.613 1.00 93.06 279 PRO A N 1
ATOM 2224 C CA . PRO A 1 279 ? -27.490 -8.615 13.439 1.00 93.06 279 PRO A CA 1
ATOM 2225 C C . PRO A 1 279 ? -28.875 -8.722 14.090 1.00 93.06 279 PRO A C 1
ATOM 2227 O O . PRO A 1 279 ? -29.478 -9.792 14.144 1.00 93.06 279 PRO A O 1
ATOM 2230 N N . ASP A 1 280 ? -29.407 -7.578 14.507 1.00 92.00 280 ASP A N 1
ATOM 2231 C CA . ASP A 1 280 ? -30.831 -7.392 14.774 1.00 92.00 280 ASP A CA 1
ATOM 2232 C C . ASP A 1 280 ? -31.555 -7.059 13.453 1.00 92.00 280 ASP A C 1
ATOM 2234 O O . ASP A 1 280 ? -30.976 -6.425 12.571 1.00 92.00 280 ASP A O 1
ATOM 2238 N N . GLY A 1 281 ? -32.832 -7.428 13.317 1.00 91.75 281 GLY A N 1
ATOM 2239 C CA . GLY A 1 281 ? -33.627 -7.191 12.101 1.00 91.75 281 GLY A CA 1
ATOM 2240 C C . GLY A 1 281 ? -33.673 -8.396 11.155 1.00 91.75 281 GLY A C 1
ATOM 2241 O O . GLY A 1 281 ? -33.251 -9.491 11.511 1.00 91.75 281 GLY A O 1
ATOM 2242 N N . ASN A 1 282 ? -34.243 -8.214 9.959 1.00 91.56 282 ASN A N 1
ATOM 2243 C CA . ASN A 1 282 ? -34.372 -9.282 8.952 1.00 91.56 282 ASN A CA 1
ATOM 2244 C C . ASN A 1 282 ? -33.906 -8.880 7.540 1.00 91.56 282 ASN A C 1
ATOM 2246 O O . ASN A 1 282 ? -34.010 -9.683 6.618 1.00 91.56 282 ASN A O 1
ATOM 2250 N N . GLY A 1 283 ? -33.436 -7.642 7.359 1.00 92.62 283 GLY A N 1
ATOM 2251 C CA . GLY A 1 283 ? -32.806 -7.181 6.124 1.00 92.62 283 GLY A CA 1
ATOM 2252 C C . GLY A 1 283 ? -33.734 -6.993 4.922 1.00 92.62 283 GLY A C 1
ATOM 2253 O O . GLY A 1 283 ? -33.229 -6.713 3.839 1.00 92.62 283 GLY A O 1
ATOM 2254 N N . LYS A 1 284 ? -35.060 -7.133 5.060 1.00 92.81 284 LYS A N 1
ATOM 2255 C CA . LYS A 1 284 ? -35.986 -7.128 3.907 1.00 92.81 284 LYS A CA 1
ATOM 2256 C C . LYS A 1 284 ? -36.360 -5.731 3.408 1.00 92.81 284 LYS A C 1
ATOM 2258 O O . LYS A 1 284 ? -36.706 -5.572 2.240 1.00 92.81 284 LYS A O 1
ATOM 2263 N N . SER A 1 285 ? -36.318 -4.726 4.278 1.00 92.31 285 SER A N 1
ATOM 2264 C CA . SER A 1 285 ? -36.682 -3.340 3.962 1.00 92.31 285 SER A CA 1
ATOM 2265 C C . SER A 1 285 ? -35.807 -2.343 4.718 1.00 92.31 285 SER A C 1
ATOM 2267 O O . SER A 1 285 ? -35.031 -2.724 5.592 1.00 92.31 285 SER A O 1
ATOM 2269 N N . LYS A 1 286 ? -35.975 -1.047 4.440 1.00 91.12 286 LYS A N 1
ATOM 2270 C CA . LYS A 1 286 ? -35.309 0.034 5.180 1.00 91.12 286 LYS A CA 1
ATOM 2271 C C . LYS A 1 286 ? -35.625 -0.016 6.683 1.00 91.12 286 LYS A C 1
ATOM 2273 O O . LYS A 1 286 ? -34.738 0.130 7.521 1.00 91.12 286 LYS A O 1
ATOM 2278 N N . GLU A 1 287 ? -36.876 -0.284 7.041 1.00 90.19 287 GLU A N 1
ATOM 2279 C CA . GLU A 1 287 ? -37.366 -0.333 8.424 1.00 90.19 287 GLU A CA 1
ATOM 2280 C C . GLU A 1 287 ? -36.787 -1.539 9.171 1.00 90.19 287 GLU A C 1
ATOM 2282 O O . GLU A 1 287 ? -36.367 -1.417 10.324 1.00 90.19 287 GLU A O 1
ATOM 2287 N N . THR A 1 288 ? -36.698 -2.680 8.482 1.00 92.12 288 THR A N 1
ATOM 2288 C CA . THR A 1 288 ? -36.268 -3.980 9.025 1.00 92.12 288 THR A CA 1
ATOM 2289 C C . THR A 1 288 ? -34.810 -4.331 8.721 1.00 92.12 288 THR A C 1
ATOM 2291 O O . THR A 1 288 ? -34.376 -5.453 8.992 1.00 92.12 288 THR A O 1
ATOM 2294 N N . ALA A 1 289 ? -34.058 -3.372 8.179 1.00 93.62 289 ALA A N 1
ATOM 2295 C CA . ALA A 1 289 ? -32.662 -3.519 7.799 1.00 93.62 289 ALA A CA 1
ATOM 2296 C C . ALA A 1 289 ? -31.817 -4.068 8.952 1.00 93.62 289 ALA A C 1
ATOM 2298 O O . ALA A 1 289 ? -32.000 -3.664 10.107 1.00 93.62 289 ALA A O 1
ATOM 2299 N N . TYR A 1 290 ? -30.890 -4.962 8.614 1.00 94.81 290 TYR A N 1
ATOM 2300 C CA . TYR A 1 290 ? -29.970 -5.558 9.567 1.00 94.81 290 TYR A CA 1
ATOM 2301 C C . TYR A 1 290 ? -29.124 -4.486 10.249 1.00 94.81 290 TYR A C 1
ATOM 2303 O O . TYR A 1 290 ? -28.602 -3.582 9.596 1.00 94.81 290 TYR A O 1
ATOM 2311 N N . PHE A 1 291 ? -28.979 -4.586 11.566 1.00 92.94 291 PHE A N 1
ATOM 2312 C CA . PHE A 1 291 ? -28.187 -3.658 12.365 1.00 92.94 291 PHE A CA 1
ATOM 2313 C C . PHE A 1 291 ? -27.359 -4.405 13.408 1.00 92.94 291 PHE A C 1
ATOM 2315 O O . PHE A 1 291 ? -27.876 -5.220 14.168 1.00 92.94 291 PHE A O 1
ATOM 2322 N N . PHE A 1 292 ? -26.069 -4.090 13.497 1.00 91.56 292 PHE A N 1
ATOM 2323 C CA . PHE A 1 292 ? -25.160 -4.720 14.450 1.00 91.56 292 PHE A CA 1
ATOM 2324 C C . PHE A 1 292 ? -25.042 -3.877 15.719 1.00 91.56 292 PHE A C 1
ATOM 2326 O O . PHE A 1 292 ? -24.125 -3.073 15.865 1.00 91.56 292 PHE A O 1
ATOM 2333 N N . ARG A 1 293 ? -25.943 -4.089 16.684 1.00 86.38 293 ARG A N 1
ATOM 2334 C CA . ARG A 1 293 ? -25.995 -3.305 17.935 1.00 86.38 293 ARG A CA 1
ATOM 2335 C C . ARG A 1 293 ? -24.705 -3.325 18.759 1.00 86.38 293 ARG A C 1
ATOM 2337 O O . ARG A 1 293 ? -24.464 -2.414 19.544 1.00 86.38 293 ARG A O 1
ATOM 2344 N N . LYS A 1 294 ? -23.895 -4.375 18.613 1.00 86.44 294 LYS A N 1
ATOM 2345 C CA . LYS A 1 294 ? -22.611 -4.532 19.314 1.00 86.44 294 LYS A CA 1
ATOM 2346 C C . LYS A 1 294 ? -21.420 -3.929 18.563 1.00 86.44 294 LYS A C 1
ATOM 2348 O O . LYS A 1 294 ? -20.316 -3.981 19.106 1.00 86.44 294 LYS A O 1
ATOM 2353 N N . ALA A 1 295 ? -21.624 -3.396 17.357 1.00 87.88 295 ALA A N 1
ATOM 2354 C CA . ALA A 1 295 ? -20.587 -2.676 16.637 1.00 87.88 295 ALA A CA 1
ATOM 2355 C C . ALA A 1 295 ? -20.256 -1.371 17.370 1.00 87.88 295 ALA A C 1
ATOM 2357 O O . ALA A 1 295 ? -21.142 -0.612 17.762 1.00 87.88 295 ALA A O 1
ATOM 2358 N N . ARG A 1 296 ? -18.965 -1.134 17.577 1.00 88.88 296 ARG A N 1
ATOM 2359 C CA . ARG A 1 296 ? -18.421 0.009 18.317 1.00 88.88 296 ARG A CA 1
ATOM 2360 C C . ARG A 1 296 ? -18.104 1.185 17.406 1.00 88.88 296 ARG A C 1
ATOM 2362 O O . ARG A 1 296 ? -18.108 2.321 17.862 1.00 88.88 296 ARG A O 1
ATOM 2369 N N . THR A 1 297 ? -17.847 0.908 16.131 1.00 87.62 297 THR A N 1
ATOM 2370 C CA . THR A 1 297 ? -17.528 1.901 15.105 1.00 87.62 297 THR A CA 1
ATOM 2371 C C . THR A 1 297 ? -18.328 1.623 13.835 1.00 87.62 297 THR A C 1
ATOM 2373 O O . THR A 1 297 ? -18.817 0.511 13.613 1.00 87.62 297 THR A O 1
ATOM 2376 N N . ALA A 1 298 ? -18.441 2.635 12.972 1.00 85.69 298 ALA A N 1
ATOM 2377 C CA . ALA A 1 298 ? -19.041 2.488 11.648 1.00 85.69 298 ALA A CA 1
ATOM 2378 C C . ALA A 1 298 ? -18.308 1.432 10.804 1.00 85.69 298 ALA A C 1
ATOM 2380 O O . ALA A 1 298 ? -18.943 0.600 10.162 1.00 85.69 298 ALA A O 1
ATOM 2381 N N . PHE A 1 299 ? -16.973 1.422 10.853 1.00 86.75 299 PHE A N 1
ATOM 2382 C CA . PHE A 1 299 ? -16.161 0.459 10.112 1.00 86.75 299 PHE A CA 1
ATOM 2383 C C . PHE A 1 299 ? -16.348 -0.971 10.637 1.00 86.75 299 PHE A C 1
ATOM 2385 O O . PHE A 1 299 ? -16.501 -1.894 9.844 1.00 86.75 299 PHE A O 1
ATOM 2392 N N . GLU A 1 300 ? -16.425 -1.170 11.959 1.00 88.06 300 GLU A N 1
ATOM 2393 C CA . GLU A 1 300 ? -16.758 -2.481 12.529 1.00 88.06 300 GLU A CA 1
ATOM 2394 C C . GLU A 1 300 ? -18.152 -2.946 12.084 1.00 88.06 300 GLU A C 1
ATOM 2396 O O . GLU A 1 300 ? -18.317 -4.106 11.714 1.00 88.06 300 GLU A O 1
ATOM 2401 N N . ALA A 1 301 ? -19.143 -2.048 12.049 1.00 89.31 301 ALA A N 1
ATOM 2402 C CA . ALA A 1 301 ? -20.471 -2.380 11.539 1.00 89.31 301 ALA A CA 1
ATOM 2403 C C . ALA A 1 301 ? -20.431 -2.809 10.062 1.00 89.31 301 ALA A C 1
ATOM 2405 O O . ALA A 1 301 ? -21.062 -3.803 9.713 1.00 89.31 301 ALA A O 1
ATOM 2406 N N . MET A 1 302 ? -19.669 -2.111 9.210 1.00 88.69 302 MET A N 1
ATOM 2407 C CA . MET A 1 302 ? -19.487 -2.489 7.801 1.00 88.69 302 MET A CA 1
ATOM 2408 C C . MET A 1 302 ? -18.821 -3.862 7.657 1.00 88.69 302 MET A C 1
ATOM 2410 O O . MET A 1 302 ? -19.316 -4.692 6.897 1.00 88.69 302 MET A O 1
ATOM 2414 N N . SER A 1 303 ? -17.749 -4.133 8.406 1.00 88.50 303 SER A N 1
ATOM 2415 C CA . SER A 1 303 ? -17.072 -5.438 8.387 1.00 88.50 303 SER A CA 1
ATOM 2416 C C . SER A 1 303 ? -18.009 -6.576 8.795 1.00 88.50 303 SER A C 1
ATOM 2418 O O . SER A 1 303 ? -18.045 -7.605 8.126 1.00 88.50 303 SER A O 1
ATOM 2420 N N . LEU A 1 304 ? -18.832 -6.371 9.831 1.00 91.75 304 LEU A N 1
ATOM 2421 C CA . LEU A 1 304 ? -19.828 -7.359 10.257 1.00 91.75 304 LEU A CA 1
ATOM 2422 C C . LEU A 1 304 ? -20.924 -7.588 9.205 1.00 91.75 304 LEU A C 1
ATOM 2424 O O . LEU A 1 304 ? -21.445 -8.698 9.127 1.00 91.75 304 LEU A O 1
ATOM 2428 N N . CYS A 1 305 ? -21.261 -6.587 8.378 1.00 91.44 305 CYS A N 1
ATOM 2429 C CA . CYS A 1 305 ? -22.183 -6.778 7.250 1.00 91.44 305 CYS A CA 1
ATOM 2430 C C . CYS A 1 305 ? -21.613 -7.781 6.241 1.00 91.44 305 CYS A C 1
ATOM 2432 O O . CYS A 1 305 ? -22.317 -8.708 5.847 1.00 91.44 305 CYS A O 1
ATOM 2434 N N . TYR A 1 306 ? -20.348 -7.612 5.841 1.00 89.62 306 TYR A N 1
ATOM 2435 C CA . TYR A 1 306 ? -19.694 -8.519 4.896 1.00 89.62 306 TYR A CA 1
ATOM 2436 C C . TYR A 1 306 ? -19.531 -9.926 5.476 1.00 89.62 306 TYR A C 1
ATOM 2438 O O . TYR A 1 306 ? -19.910 -10.890 4.818 1.00 89.62 306 TYR A O 1
ATOM 2446 N N . GLU A 1 307 ? -19.065 -10.042 6.723 1.00 90.50 307 GLU A N 1
ATOM 2447 C CA . GLU A 1 307 ? -18.911 -11.340 7.395 1.00 90.50 307 GLU A CA 1
ATOM 2448 C C . GLU A 1 307 ? -20.260 -12.064 7.542 1.00 90.50 307 GLU A C 1
ATOM 2450 O O . GLU A 1 307 ? -20.349 -13.275 7.352 1.00 90.50 307 GLU A O 1
ATOM 2455 N N . PHE A 1 308 ? -21.339 -11.327 7.832 1.00 93.56 308 PHE A N 1
ATOM 2456 C CA . PHE A 1 308 ? -22.691 -11.883 7.853 1.00 93.56 308 PHE A CA 1
ATOM 2457 C C . PHE A 1 308 ? -23.124 -12.389 6.473 1.00 93.56 308 PHE A C 1
ATOM 2459 O O . PHE A 1 308 ? -23.637 -13.500 6.367 1.00 93.56 308 PHE A O 1
ATOM 2466 N N . LEU A 1 309 ? -22.920 -11.591 5.418 1.00 92.69 309 LEU A N 1
ATOM 2467 C CA . LEU A 1 309 ? -23.292 -11.975 4.055 1.00 92.69 309 LEU A CA 1
ATOM 2468 C C . LEU A 1 309 ? -22.562 -13.248 3.611 1.00 92.69 309 LEU A C 1
ATOM 2470 O O . LEU A 1 309 ? -23.195 -14.155 3.077 1.00 92.69 309 LEU A O 1
ATOM 2474 N N . GLU A 1 310 ? -21.260 -13.333 3.880 1.00 91.94 310 GLU A N 1
ATOM 2475 C CA . GLU A 1 310 ? -20.441 -14.507 3.576 1.00 91.94 310 GLU A CA 1
ATOM 2476 C C . GLU A 1 310 ? -20.901 -15.737 4.369 1.00 91.94 310 GLU A C 1
ATOM 2478 O O . GLU A 1 310 ? -21.150 -16.795 3.790 1.00 91.94 310 GLU A O 1
ATOM 2483 N N . LYS A 1 311 ? -21.101 -15.590 5.685 1.00 92.00 311 LYS A N 1
ATOM 2484 C CA . LYS A 1 311 ? -21.536 -16.680 6.569 1.00 92.00 311 LYS A CA 1
ATOM 2485 C C . LYS A 1 311 ? -22.903 -17.254 6.186 1.00 92.00 311 LYS A C 1
ATOM 2487 O O . LYS A 1 311 ? -23.109 -18.461 6.281 1.00 92.00 311 LYS A O 1
ATOM 2492 N N . GLU A 1 312 ? -23.827 -16.405 5.748 1.00 92.50 312 GLU A N 1
ATOM 2493 C CA . GLU A 1 312 ? -25.159 -16.810 5.278 1.00 92.50 312 GLU A CA 1
ATOM 2494 C C . GLU A 1 312 ? -25.163 -17.245 3.794 1.00 92.50 312 GLU A C 1
ATOM 2496 O O . GLU A 1 312 ? -26.214 -17.562 3.219 1.00 92.50 312 GLU A O 1
ATOM 2501 N N . GLY A 1 313 ? -23.988 -17.266 3.154 1.00 92.88 313 GLY A N 1
ATOM 2502 C CA . GLY A 1 313 ? -23.788 -17.716 1.780 1.00 92.88 313 GLY A CA 1
ATOM 2503 C C . GLY A 1 313 ? -24.527 -16.859 0.757 1.00 92.88 313 GLY A C 1
ATOM 2504 O O . GLY A 1 313 ? -25.206 -17.410 -0.108 1.00 92.88 313 GLY A O 1
ATOM 2505 N N . TYR A 1 314 ? -24.497 -15.533 0.908 1.00 92.88 314 TYR A N 1
ATOM 2506 C CA . TYR A 1 314 ? -24.985 -14.596 -0.105 1.00 92.88 314 TYR A CA 1
ATOM 2507 C C . TYR A 1 314 ? -23.892 -14.296 -1.131 1.00 92.88 314 TYR A C 1
ATOM 2509 O O . TYR A 1 314 ? -22.778 -13.920 -0.769 1.00 92.88 314 TYR A O 1
ATOM 2517 N N . GLU A 1 315 ? -24.238 -14.353 -2.414 1.00 91.81 315 GLU A N 1
ATOM 2518 C CA . GLU A 1 315 ? -23.365 -13.891 -3.491 1.00 91.81 315 GLU A CA 1
ATOM 2519 C C . GLU A 1 315 ? -23.689 -12.426 -3.812 1.00 91.81 315 GLU A C 1
ATOM 2521 O O . GLU A 1 315 ? -24.760 -12.105 -4.336 1.00 91.81 3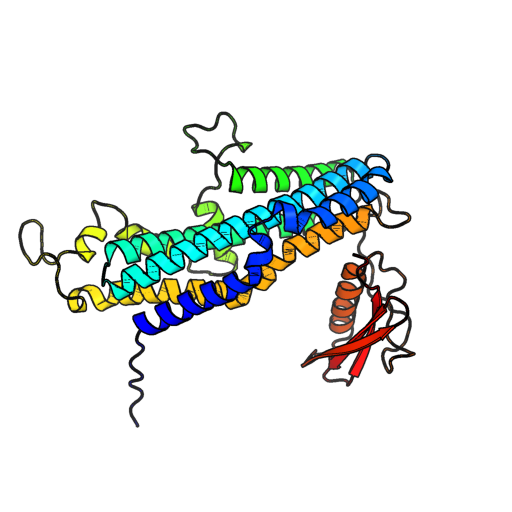15 GLU A O 1
ATOM 2526 N N . VAL A 1 316 ? -22.782 -11.507 -3.473 1.00 91.38 316 VAL A N 1
ATOM 2527 C CA . VAL A 1 316 ? -22.987 -10.065 -3.675 1.00 91.38 316 VAL A CA 1
ATOM 2528 C C . VAL A 1 316 ? -22.719 -9.686 -5.132 1.00 91.38 316 VAL A C 1
ATOM 2530 O O . VAL A 1 316 ? -21.593 -9.764 -5.609 1.00 91.38 316 VAL A O 1
ATOM 2533 N N . ARG A 1 317 ? -23.751 -9.192 -5.823 1.00 90.25 317 ARG A N 1
ATOM 2534 C CA . ARG A 1 317 ? -23.682 -8.713 -7.218 1.00 90.25 317 ARG A CA 1
ATOM 2535 C C . ARG A 1 317 ? -23.465 -7.208 -7.334 1.00 90.25 317 ARG A C 1
ATOM 2537 O O . ARG A 1 317 ? -23.122 -6.706 -8.398 1.00 90.25 317 ARG A O 1
ATOM 2544 N N . GLY A 1 318 ? -23.712 -6.469 -6.257 1.00 88.25 318 GLY A N 1
ATOM 2545 C CA . GLY A 1 318 ? -23.472 -5.033 -6.202 1.00 88.25 318 GLY A CA 1
ATOM 2546 C C . GLY A 1 318 ? -24.031 -4.393 -4.939 1.00 88.25 318 GLY A C 1
ATOM 2547 O O . GLY A 1 318 ? -24.889 -4.961 -4.261 1.00 88.25 318 GLY A O 1
ATOM 2548 N N . ARG A 1 319 ? -23.567 -3.179 -4.648 1.00 89.75 319 ARG A N 1
ATOM 2549 C CA . ARG A 1 319 ? -23.998 -2.360 -3.512 1.00 89.75 319 ARG A CA 1
ATOM 2550 C C . ARG A 1 319 ? -24.528 -1.022 -4.017 1.00 89.75 319 ARG A C 1
ATOM 2552 O O . ARG A 1 319 ? -23.968 -0.443 -4.941 1.00 89.75 319 ARG A O 1
ATOM 2559 N N . GLN A 1 320 ? -25.592 -0.528 -3.397 1.00 90.56 320 GLN A N 1
ATOM 2560 C CA . GLN A 1 320 ? -26.154 0.798 -3.659 1.00 90.56 320 GLN A CA 1
ATOM 2561 C C . GLN A 1 320 ? -26.560 1.477 -2.346 1.00 90.56 320 GLN A C 1
ATOM 2563 O O . GLN A 1 320 ? -26.884 0.805 -1.365 1.00 90.56 320 GLN A O 1
ATOM 2568 N N . SER A 1 321 ? -26.568 2.811 -2.337 1.00 86.12 321 SER A N 1
ATOM 2569 C CA . SER A 1 321 ? -27.055 3.585 -1.193 1.00 86.12 321 SER A CA 1
ATOM 2570 C C . SER A 1 321 ? -28.586 3.563 -1.146 1.00 86.12 321 SER A C 1
ATOM 2572 O O . SER A 1 321 ? -29.253 3.919 -2.115 1.00 86.12 321 SER A O 1
ATOM 2574 N N . GLY A 1 322 ? -29.148 3.165 -0.005 1.00 84.12 322 GLY A N 1
ATOM 2575 C CA . GLY A 1 322 ? -30.575 3.255 0.325 1.00 84.12 322 GLY A CA 1
ATOM 2576 C C . GLY A 1 322 ? -30.974 4.582 0.985 1.00 84.12 322 GLY A C 1
ATOM 2577 O O . GLY A 1 322 ? -32.099 4.719 1.480 1.00 84.12 322 GLY A O 1
ATOM 2578 N N . GLY A 1 323 ? -30.054 5.550 1.016 1.00 87.00 323 GLY A N 1
ATOM 2579 C CA . GLY A 1 323 ? -30.233 6.881 1.588 1.00 87.00 323 GLY A CA 1
ATOM 2580 C C . GLY A 1 323 ? -29.657 7.048 2.996 1.00 87.00 323 GLY A C 1
ATOM 2581 O O . GLY A 1 323 ? -29.092 6.132 3.592 1.00 87.00 323 GLY A O 1
ATOM 2582 N N . PHE A 1 324 ? -29.825 8.257 3.530 1.00 85.00 324 PHE A N 1
ATOM 2583 C CA . PHE A 1 324 ? -29.361 8.683 4.851 1.00 85.00 324 PHE A CA 1
ATOM 2584 C C . PHE A 1 324 ? -30.553 9.068 5.733 1.00 85.00 324 PHE A C 1
ATOM 2586 O O . PHE A 1 324 ? -31.563 9.575 5.241 1.00 85.00 324 PHE A O 1
ATOM 2593 N N . GLY A 1 325 ? -30.449 8.839 7.040 1.00 80.25 325 GLY A N 1
ATOM 2594 C CA . GLY A 1 325 ? -31.416 9.361 8.004 1.00 80.25 325 GLY A CA 1
ATOM 2595 C C . GLY A 1 325 ? -31.039 9.012 9.436 1.00 80.25 325 GLY A C 1
ATOM 2596 O O . GLY A 1 325 ? -30.503 7.941 9.680 1.00 80.25 325 GLY A O 1
ATOM 2597 N N . HIS A 1 326 ? -31.321 9.909 10.385 1.00 79.12 326 HIS A N 1
ATOM 2598 C CA . HIS A 1 326 ? -31.094 9.694 11.825 1.00 79.12 326 HIS A CA 1
ATOM 2599 C C . HIS A 1 326 ? -29.669 9.228 12.202 1.00 79.12 326 HIS A C 1
ATOM 2601 O O . HIS A 1 326 ? -29.507 8.394 13.088 1.00 79.12 326 HIS A O 1
ATOM 2607 N N . GLY A 1 327 ? -28.633 9.746 11.530 1.00 79.19 327 GLY A N 1
ATOM 2608 C CA . GLY A 1 327 ? -27.238 9.380 11.825 1.00 79.19 327 GLY A CA 1
ATOM 2609 C C . GLY A 1 327 ? -26.848 7.965 11.381 1.00 79.19 327 GLY A C 1
ATOM 2610 O O . GLY A 1 327 ? -25.857 7.415 11.861 1.00 79.19 327 GLY A O 1
ATOM 2611 N N . VAL A 1 328 ? -27.620 7.362 10.472 1.00 85.25 328 VAL A N 1
ATOM 2612 C CA . VAL A 1 328 ? -27.278 6.091 9.830 1.00 85.25 328 VAL A CA 1
ATOM 2613 C C . VAL A 1 328 ? -27.321 6.206 8.309 1.00 85.25 328 VAL A C 1
ATOM 2615 O O . VAL A 1 328 ? -28.115 6.955 7.730 1.00 85.25 328 VAL A O 1
ATOM 2618 N N . ILE A 1 329 ? -26.454 5.427 7.670 1.00 87.06 329 ILE A N 1
ATOM 2619 C CA . ILE A 1 329 ? -26.471 5.149 6.237 1.00 87.06 329 ILE A CA 1
ATOM 2620 C C . ILE A 1 329 ? -27.171 3.810 6.039 1.00 87.06 329 ILE A C 1
ATOM 2622 O O . ILE A 1 329 ? -26.921 2.845 6.766 1.00 87.06 329 ILE A O 1
ATOM 2626 N N . TYR A 1 330 ? -28.058 3.765 5.050 1.00 90.62 330 TYR A N 1
ATOM 2627 C CA . TYR A 1 330 ? -28.675 2.530 4.601 1.00 90.62 330 TYR A CA 1
ATOM 2628 C C . TYR A 1 330 ? -27.904 2.000 3.403 1.00 90.62 330 TYR A C 1
ATOM 2630 O O . TYR A 1 330 ? -27.833 2.664 2.371 1.00 90.62 330 TYR A O 1
ATOM 2638 N N . ASP A 1 331 ? -27.361 0.798 3.531 1.00 91.50 331 ASP A N 1
ATOM 2639 C CA . ASP A 1 331 ? -26.738 0.082 2.426 1.00 91.50 331 ASP A CA 1
ATOM 2640 C C . ASP A 1 331 ? -27.678 -1.004 1.917 1.00 91.50 331 ASP A C 1
ATOM 2642 O O . ASP A 1 331 ? -28.277 -1.742 2.702 1.00 91.50 331 ASP A O 1
ATOM 2646 N N . ILE A 1 332 ? -27.794 -1.114 0.596 1.00 93.19 332 ILE A N 1
ATOM 2647 C CA . ILE A 1 332 ? -28.552 -2.175 -0.061 1.00 93.19 332 ILE A CA 1
ATOM 2648 C C . ILE A 1 332 ? -27.571 -3.024 -0.858 1.00 93.19 332 ILE A C 1
ATOM 2650 O O . ILE A 1 332 ? -26.945 -2.543 -1.805 1.00 93.19 332 ILE A O 1
ATOM 2654 N N . TYR A 1 333 ? -27.482 -4.298 -0.503 1.00 93.75 333 TYR A N 1
ATOM 2655 C CA . TYR A 1 333 ? -26.718 -5.293 -1.238 1.00 93.75 333 TYR A CA 1
ATOM 2656 C C . TYR A 1 333 ? -27.672 -6.055 -2.149 1.00 93.75 333 TYR A C 1
ATOM 2658 O O . TYR A 1 333 ? -28.658 -6.636 -1.694 1.00 93.75 333 TYR A O 1
ATOM 2666 N N . ASN A 1 334 ? -27.397 -6.022 -3.449 1.00 93.81 334 ASN A N 1
ATOM 2667 C CA . ASN A 1 334 ? -28.073 -6.869 -4.418 1.00 93.81 334 ASN A CA 1
ATOM 2668 C C . ASN A 1 334 ? -27.365 -8.226 -4.406 1.00 93.81 334 ASN A C 1
ATOM 2670 O O . ASN A 1 334 ? -26.178 -8.292 -4.732 1.00 93.81 334 ASN A O 1
ATOM 2674 N N . THR A 1 335 ? -28.074 -9.284 -4.027 1.00 93.69 335 THR A N 1
ATOM 2675 C CA . THR A 1 335 ? -27.536 -10.645 -3.940 1.00 93.69 335 THR A CA 1
ATOM 2676 C C . THR A 1 335 ? -28.288 -11.601 -4.862 1.00 93.69 335 THR A C 1
ATOM 2678 O O . THR A 1 335 ? -29.322 -11.254 -5.442 1.00 93.69 335 THR A O 1
ATOM 2681 N N . ASP A 1 336 ? -27.780 -12.821 -5.000 1.00 94.38 336 ASP A N 1
ATOM 2682 C CA . ASP A 1 336 ? -28.476 -13.949 -5.626 1.00 94.38 336 ASP A CA 1
ATOM 2683 C C . ASP A 1 336 ? -29.838 -14.264 -4.972 1.00 94.38 336 ASP A C 1
ATOM 2685 O O . ASP A 1 336 ? -30.767 -14.692 -5.657 1.00 94.38 336 ASP A O 1
ATOM 2689 N N . LYS A 1 337 ? -29.987 -13.972 -3.674 1.00 92.62 337 LYS A N 1
ATOM 2690 C CA . LYS A 1 337 ? -31.210 -14.195 -2.878 1.00 92.62 337 LYS A CA 1
ATOM 2691 C C . LYS A 1 337 ? -32.113 -12.957 -2.766 1.00 92.62 337 LYS A C 1
ATOM 2693 O O . LYS A 1 337 ? -33.094 -12.974 -2.023 1.00 92.62 337 LYS A O 1
ATOM 2698 N N . GLY A 1 338 ? -31.810 -11.882 -3.496 1.00 92.69 338 GLY A N 1
ATOM 2699 C CA . GLY A 1 338 ? -32.592 -10.644 -3.521 1.00 92.69 338 GLY A CA 1
ATOM 2700 C C . GLY A 1 338 ? -31.875 -9.455 -2.881 1.00 92.69 338 GLY A C 1
ATOM 2701 O O . GLY A 1 338 ? -30.653 -9.398 -2.809 1.00 92.69 338 GLY A O 1
ATOM 2702 N N . LYS A 1 339 ? -32.632 -8.438 -2.463 1.00 94.88 339 LYS A N 1
ATOM 2703 C CA . LYS A 1 339 ? -32.058 -7.233 -1.844 1.00 94.88 339 LYS A CA 1
ATOM 2704 C C . LYS A 1 339 ? -31.953 -7.413 -0.336 1.00 94.88 339 LYS A C 1
ATOM 2706 O O . LYS A 1 339 ? -32.962 -7.685 0.308 1.00 94.88 339 LYS A O 1
ATOM 2711 N N . VAL A 1 340 ? -30.763 -7.184 0.210 1.00 95.00 340 VAL A N 1
ATOM 2712 C CA . VAL A 1 340 ? -30.505 -7.195 1.654 1.00 95.00 340 VAL A CA 1
ATOM 2713 C C . VAL A 1 340 ? -30.155 -5.785 2.114 1.00 95.00 340 VAL A C 1
ATOM 2715 O O . VAL A 1 340 ? -29.256 -5.147 1.568 1.00 95.00 340 VAL A O 1
ATOM 2718 N N . TRP A 1 341 ? -30.879 -5.296 3.114 1.00 95.50 341 TRP A N 1
ATOM 2719 C CA . TRP A 1 341 ? -30.721 -3.957 3.671 1.00 95.50 341 TRP A CA 1
ATOM 2720 C C . TRP A 1 341 ? -29.928 -3.989 4.975 1.00 95.50 341 TRP A C 1
ATOM 2722 O O . TRP A 1 341 ? -30.249 -4.770 5.872 1.00 95.50 341 TRP A O 1
ATOM 2732 N N . PHE A 1 342 ? -28.967 -3.077 5.117 1.00 93.88 342 PHE A N 1
ATOM 2733 C CA . PHE A 1 342 ? -28.188 -2.862 6.337 1.00 93.88 342 PHE A CA 1
ATOM 2734 C C . PHE A 1 342 ? -28.280 -1.412 6.810 1.00 93.88 342 PHE A C 1
ATOM 2736 O O . PHE A 1 342 ? -28.337 -0.482 6.006 1.00 93.88 342 PHE A O 1
ATOM 2743 N N . LYS A 1 343 ? -28.268 -1.228 8.130 1.00 92.06 343 LYS A N 1
ATOM 2744 C CA . LYS A 1 343 ? -28.099 0.053 8.822 1.00 92.06 343 LYS A CA 1
ATOM 2745 C C . LYS A 1 343 ? -26.669 0.136 9.336 1.00 92.06 343 LYS A C 1
ATOM 2747 O O . LYS A 1 343 ? -26.275 -0.655 10.194 1.00 92.06 343 LYS A O 1
ATOM 2752 N N . VAL A 1 344 ? -25.923 1.125 8.863 1.00 87.94 344 VAL A N 1
ATOM 2753 C CA . VAL A 1 344 ? -24.547 1.385 9.290 1.00 87.94 344 VAL A CA 1
ATOM 2754 C C . VAL A 1 344 ? -24.497 2.752 9.981 1.00 87.94 344 VAL A C 1
ATOM 2756 O O . VAL A 1 344 ? -24.989 3.728 9.409 1.00 87.94 344 VAL A O 1
ATOM 2759 N N . PRO A 1 345 ? -23.935 2.865 11.200 1.00 83.56 345 PRO A N 1
ATOM 2760 C CA . PRO A 1 345 ? -23.708 4.160 11.835 1.00 83.56 345 PRO A CA 1
ATOM 2761 C C . PRO A 1 345 ? -22.878 5.065 10.928 1.00 83.56 345 PRO A C 1
ATOM 2763 O O . PRO A 1 345 ? -21.928 4.607 10.294 1.00 83.56 345 PRO A O 1
ATOM 2766 N N . THR A 1 346 ? -23.203 6.350 10.862 1.00 76.75 346 THR A N 1
ATOM 2767 C CA . THR A 1 346 ? -22.366 7.287 10.107 1.00 76.75 346 THR A CA 1
ATOM 2768 C C . THR A 1 346 ? -21.022 7.468 10.794 1.00 76.75 346 THR A C 1
ATOM 2770 O O . THR A 1 346 ? -20.963 7.554 12.022 1.00 76.75 346 THR A O 1
ATOM 2773 N N . ILE A 1 347 ? -19.950 7.561 10.005 1.00 65.75 347 ILE A N 1
ATOM 2774 C CA . ILE A 1 347 ? -18.645 8.002 10.500 1.00 65.75 347 ILE A CA 1
ATOM 2775 C C . ILE A 1 347 ? -18.848 9.442 10.983 1.00 65.75 347 ILE A C 1
ATOM 2777 O O . ILE A 1 347 ? -19.091 10.330 10.169 1.00 65.75 347 ILE A O 1
ATOM 2781 N N . GLN A 1 348 ? -18.858 9.658 12.300 1.00 52.41 348 GLN A N 1
ATOM 2782 C CA . GLN A 1 348 ? -18.848 11.010 12.853 1.00 52.41 348 GLN A CA 1
ATOM 2783 C C . GLN A 1 348 ? -17.459 11.582 12.577 1.00 52.41 348 GLN A C 1
ATOM 2785 O O . GLN A 1 348 ? -16.485 11.148 13.194 1.00 52.41 348 GLN A O 1
ATOM 2790 N N . SER A 1 349 ? -17.389 12.462 11.577 1.00 38.06 349 SER A N 1
ATOM 2791 C CA . SER A 1 349 ? -16.214 13.267 11.246 1.00 38.06 349 SER A CA 1
ATOM 2792 C C . SER A 1 349 ? -15.882 14.223 12.374 1.00 38.06 349 SER A C 1
ATOM 2794 O O . SER A 1 349 ? -16.828 14.931 12.797 1.00 38.06 349 SER A O 1
#